Protein 2WZN (pdb70)

Secondary structure (DSSP, 8-state):
----HHHHHHHHHS--BTT-GGGTHHHHHHHHHHTTSSEEEE-TT--EEEEE--SSSEEEEEEE--B-EEEEEEE-TTS-EEEEEESS--GGGGTT-EEEEEETTEEEEEEE----GGG---GGG--EE-S-SSHHHHHHTT--TT-EEEEPP--EE-SSSEEE-TTHHHHHHHHHHHHHHHH----SSEEEEEEES-GGGTSHHHHHHHHHH--SEEEEEEEEE---TTSTT-----TTS--EEEESTTS-HHHHHHHHHHHHHTT---EEEE--S--SSHHHHHHTSTT--EEEEEEEEEBSTTSTT-EEEHHHHHHHHHHHHHHHHH--------

Radius of gyration: 20.45 Å; Cα contacts (8 Å, |Δi|>4): 854; chains: 1; bounding box: 41×65×40 Å

Nearest PDB structures (foldseek):
  2wzn-assembly1_A  TM=1.003E+00  e=5.046E-77  Pyrococcus horikoshii
  4x8i-assembly1_A  TM=1.001E+00  e=2.147E-70  Pyrococcus furiosus
  4x8i-assembly1_B  TM=1.001E+00  e=2.718E-70  Pyrococcus furiosus
  2pe3-assembly1_B  TM=1.001E+00  e=1.508E-70  Pyrococcus horikoshii OT3
  2pe3-assembly1_D  TM=1.001E+00  e=6.202E-70  Pyrococcus horikoshii OT3

Sequence (338 aa):
SMVDWKLMQEIIIEAPGVSGYEHLGIRDIVVDVLKEVADEVKVDKLGNVIAHFKGSSPRIMVAAHMDKIGVMVNHIDKDGYLHIVPIGGVLPETLVAQRRIRFFTEKGERYGVVGVLPPHLRIDWDQIVVDVGASSKEEAEEMGFRVGTVGEFAPNFTRLNEHRFATPYLDDRIICLYAMIEAARQLGDHEADIYIVGSVQEEVGLRGARVASYAINPEVGIAMDVTFAKQPHDKGKIVPELGKGPVMDVGPNINPKLRAFADEVAKKYEIPLQVEPSPRPTGTDANVMQINKEGVATAVLSIPIRYMHSQVELADARDVDNTIKLAKALLEELKPMDFTP

B-factor: mean 33.06, std 12.9, range [17.12, 123.24]

Foldseek 3Di:
DDDDPVVLLLLQQFDAAFQRLVSGNLVVLCVLLVVQAPDWDADPSGKIKGWRAAADDAEEEEAASHAKWWFFQAAAFQGKTQIDIRFPAWPVQQEQFKKWWQFPQGTAIWHFYDDPPVVDRDSVSTITGRPGGGNVRNVVVGGDGGIIIHGHWDWADPDDWKIWFGGVWPSLQSVLLSLLSVVADDARYTYMYMHFHRLRVPLPRLLVVLQVSVGQEYEYEGADAADDPPPVPPWFHHFPQAKEKEDEDLAQPVLVVVLVVLCVVVVQGYHYGYDHDQDSTNSSSNQPHDPGHHYIYIHFHWHPPNHGTTMHTNNRSVSSSVSSSSSRRVDDDDDRDD

Organism: Pyrococcus horikoshii (strain ATCC 700860 / DSM 12428 / JCM 9974 / NBRC 100139 / OT-3) (NCBI:txid70601)

CATH classification: 3.40.630.10 (+1 more: 2.40.30.40)

Solvent-accessible surface area: 14680 Å² total; per-residue (Å²): 28,134,24,56,55,153,22,0,61,76,0,2,42,8,18,0,0,6,30,65,5,96,70,16,0,62,73,51,0,32,90,20,0,152,138,59,15,92,104,32,102,62,39,209,73,16,0,0,2,0,26,11,134,35,86,36,4,77,2,0,3,1,0,2,0,0,2,4,1,4,55,1,78,84,10,37,166,69,1,83,0,47,7,55,52,19,24,33,4,100,11,94,31,1,64,74,59,100,2,22,0,29,15,124,109,43,87,76,97,2,70,1,43,90,92,64,103,152,106,187,149,60,60,123,118,4,47,0,56,12,61,15,90,36,85,118,72,0,60,112,30,1,0,100,112,27,8,4,0,1,6,6,33,87,47,64,112,95,90,117,57,62,0,12,1,2,7,0,7,0,0,0,0,0,0,0,2,0,8,0,2,92,57,28,38,117,44,82,0,17,0,37,0,0,0,0,0,38,12,29,61,44,22,130,0,0,127,56,0,0,136,66,11,58,5,94,0,0,6,1,2,10,10,9,116,0,96,55,79,179,23,172,64,156,44,84,4,57,10,28,121,0,0,0,0,7,59,30,87,1,9,14,73,86,2,13,47,21,0,70,116,6,5,174,136,93,156,11,63,39,20,72,29,80,14,111,171,66,12,66,14,3,0,35,5,0,48,117,12,101,183,42,13,10,0,0,1,1,2,0,0,1,53,65,44,48,15,22,84,3,21,0,0,9,105,0,0,20,27,0,0,84,0,5,60,3,5,5,44,50,3,52,71,72,104,30,91,133

InterPro domains:
  IPR008007 Peptidase M42 [PF05343] (53-339)
  IPR008007 Peptidase M42 [PIRSF001123] (11-349)
  IPR023367 Peptidase M42, domain 2 [G3DSA:2.40.30.40] (76-169)
  IPR051464 Peptidase M42 aminopeptidase [PTHR32481] (12-348)
  IPR054931 Lysyl aminopeptidase [NF040822] (9-354)

Structure (mmCIF, N/CA/C/O backbone):
data_2WZN
#
_entry.id   2WZN
#
_cell.length_a   132.241
_cell.length_b   132.241
_cell.length_c   132.241
_cell.angle_alpha   90.00
_cell.angle_beta   90.00
_cell.angle_gamma   90.00
#
_symmetry.space_group_name_H-M   'I 2 3'
#
loop_
_entity.id
_entity.type
_entity.pdbx_description
1 polymer '354AA LONG HYPOTHETICAL OPERON PROTEIN FRV'
2 non-polymer GLYCEROL
3 non-polymer 'ZINC ION'
4 non-polymer 'CHLORIDE ION'
5 water water
#
loop_
_atom_site.group_PDB
_atom_site.id
_atom_site.type_symbol
_atom_site.label_atom_id
_atom_site.label_alt_id
_atom_site.label_comp_id
_atom_site.label_asym_id
_atom_site.label_entity_id
_atom_site.label_seq_id
_atom_site.pdbx_PDB_ins_code
_atom_site.Cartn_x
_atom_site.Cartn_y
_atom_site.Cartn_z
_atom_site.occupancy
_atom_site.B_iso_or_equiv
_atom_site.auth_seq_id
_atom_site.auth_comp_id
_atom_site.auth_asym_id
_atom_site.auth_atom_id
_atom_site.pdbx_PDB_model_num
ATOM 1 N N . SER A 1 8 ? -0.631 29.036 52.544 1.00 78.58 8 SER A N 1
ATOM 2 C CA . SER A 1 8 ? -0.493 28.072 51.461 1.00 89.93 8 SER A CA 1
ATOM 3 C C . SER A 1 8 ? -0.083 26.700 51.987 1.00 90.79 8 SER A C 1
ATOM 4 O O . SER A 1 8 ? -0.911 25.946 52.496 1.00 88.21 8 SER A O 1
ATOM 7 N N . MET A 1 9 ? 1.204 26.392 51.838 1.00 92.49 9 MET A N 1
ATOM 8 C CA . MET A 1 9 ? 1.826 25.177 52.369 1.00 87.46 9 MET A CA 1
ATOM 9 C C . MET A 1 9 ? 1.043 23.878 52.139 1.00 73.12 9 MET A C 1
ATOM 10 O O . MET A 1 9 ? -0.128 23.759 52.508 1.00 68.61 9 MET A O 1
ATOM 15 N N . VAL A 1 10 ? 1.714 22.899 51.539 1.00 62.35 10 VAL A N 1
ATOM 16 C CA . VAL A 1 10 ? 1.066 21.646 51.166 1.00 48.42 10 VAL A CA 1
ATOM 17 C C . VAL A 1 10 ? 0.894 20.678 52.333 1.00 44.35 10 VAL A C 1
ATOM 18 O O . VAL A 1 10 ? 1.854 20.324 53.020 1.00 42.60 10 VAL A O 1
ATOM 22 N N . ASP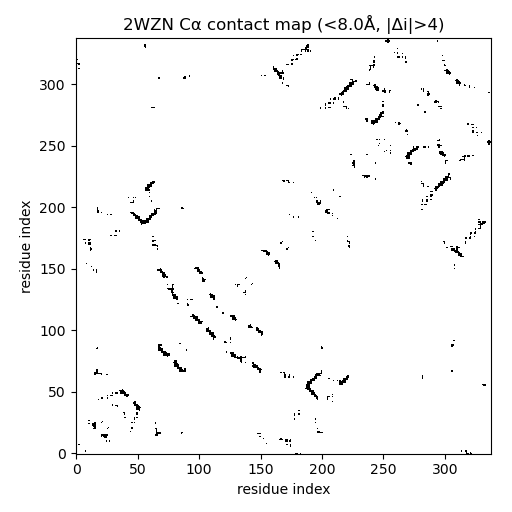 A 1 11 ? -0.348 20.263 52.547 1.00 37.19 11 ASP A N 1
ATOM 23 C CA . ASP A 1 11 ? -0.685 19.271 53.556 1.00 33.98 11 ASP A CA 1
ATOM 24 C C . ASP A 1 11 ? -0.759 17.941 52.822 1.00 37.58 11 ASP A C 1
ATOM 25 O O . ASP A 1 11 ? -1.768 17.638 52.197 1.00 34.13 11 ASP A O 1
ATOM 30 N N . TRP A 1 12 ? 0.320 17.163 52.865 1.00 34.90 12 TRP A N 1
ATOM 31 C CA . TRP A 1 12 ? 0.408 15.955 52.041 1.00 31.60 12 TRP A CA 1
ATOM 32 C C . TRP A 1 12 ? -0.692 14.939 52.339 1.00 33.87 12 TRP A C 1
ATOM 33 O O . TRP A 1 12 ? -1.161 14.240 51.439 1.00 32.00 12 TRP A O 1
ATOM 44 N N . LYS A 1 13 ? -1.111 14.869 53.598 1.00 32.58 13 LYS A N 1
ATOM 45 C CA . LYS A 1 13 ? -2.105 13.884 54.009 1.00 32.33 13 LYS A CA 1
ATOM 46 C C . LYS A 1 13 ? -3.480 14.252 53.464 1.00 34.20 13 LYS A C 1
ATOM 47 O O . LYS A 1 13 ? -4.165 13.413 52.887 1.00 29.30 13 LYS A O 1
ATOM 53 N N . LEU A 1 14 ? -3.881 15.509 53.643 1.00 34.91 14 LEU A N 1
ATOM 54 C CA . LEU A 1 14 ? -5.163 15.978 53.115 1.00 32.72 14 LEU A CA 1
ATOM 55 C C . LEU A 1 14 ? -5.166 15.921 51.592 1.00 27.24 14 LEU A C 1
ATOM 56 O O . LEU A 1 14 ? -6.158 15.537 50.973 1.00 30.85 14 LEU A O 1
ATOM 61 N N . MET A 1 15 ? -4.052 16.310 50.984 1.00 28.04 15 MET A N 1
ATOM 62 C CA . MET A 1 15 ? -3.974 16.290 49.527 1.00 30.91 15 MET A CA 1
ATOM 63 C C . MET A 1 15 ? -4.175 14.871 48.991 1.00 31.58 15 MET A C 1
ATOM 64 O O . MET A 1 15 ? -4.930 14.652 48.034 1.00 27.06 15 MET A O 1
ATOM 69 N N . GLN A 1 16 ? -3.510 13.895 49.603 1.00 26.95 16 GLN A N 1
ATOM 70 C CA . GLN A 1 16 ? -3.690 12.517 49.151 1.00 27.65 16 GLN A CA 1
ATOM 71 C C . GLN A 1 16 ? -5.121 12.028 49.384 1.00 25.64 16 GLN A C 1
ATOM 72 O O . GLN A 1 16 ? -5.672 11.321 48.554 1.00 28.09 16 GLN A O 1
ATOM 78 N N . GLU A 1 17 ? -5.719 12.393 50.512 1.00 27.12 17 GLU A N 1
ATOM 79 C CA . GLU A 1 17 ? -7.101 11.994 50.783 1.00 27.85 17 GLU A CA 1
ATOM 80 C C . GLU A 1 17 ? -8.048 12.539 49.713 1.00 26.70 17 GLU A C 1
ATOM 81 O O . GLU A 1 17 ? -8.947 11.836 49.243 1.00 29.98 17 GLU A O 1
ATOM 87 N N . ILE A 1 18 ? -7.828 13.786 49.320 1.00 25.85 18 ILE A N 1
ATOM 88 C CA A ILE A 1 18 ? -8.632 14.441 48.286 0.42 25.53 18 ILE A CA 1
ATOM 89 C CA B ILE A 1 18 ? -8.670 14.410 48.306 0.58 25.61 18 ILE A CA 1
ATOM 90 C C . ILE A 1 18 ? -8.448 13.772 46.927 1.00 25.99 18 ILE A C 1
ATOM 91 O O . ILE A 1 18 ? -9.400 13.587 46.161 1.00 26.02 18 ILE A O 1
ATOM 100 N N . ILE A 1 19 ? -7.209 13.409 46.623 1.00 23.60 19 ILE A N 1
ATOM 101 C CA . ILE A 1 19 ? -6.917 12.724 45.360 1.00 23.13 19 ILE A CA 1
ATOM 102 C C . ILE A 1 19 ? -7.579 11.348 45.300 1.00 24.37 19 ILE A C 1
ATOM 103 O O . ILE A 1 19 ? -8.158 10.965 44.274 1.00 24.82 19 ILE A O 1
ATOM 108 N N . GLU A 1 20 ? -7.524 10.608 46.402 1.00 24.93 20 GLU A N 1
ATOM 109 C CA . GLU A 1 20 ? -7.941 9.208 46.356 1.00 23.23 20 GLU A CA 1
ATOM 110 C C . GLU A 1 20 ? -9.424 8.950 46.631 1.00 30.79 20 GLU A C 1
ATOM 111 O O . GLU A 1 20 ? -9.913 7.835 46.414 1.00 31.37 20 GLU A O 1
ATOM 117 N N . ALA A 1 21 ? -10.153 9.972 47.072 1.00 25.27 21 ALA A N 1
ATOM 118 C CA . ALA A 1 21 ? -11.580 9.787 47.336 1.00 23.22 21 ALA A CA 1
ATOM 119 C C . ALA A 1 21 ? -12.316 9.379 46.058 1.00 23.80 21 ALA A C 1
ATOM 120 O O . ALA A 1 21 ? -12.076 9.927 44.987 1.00 23.99 21 ALA A O 1
ATOM 122 N N . PRO A 1 22 ? -13.218 8.402 46.163 1.00 22.57 22 PRO A N 1
ATOM 123 C CA . PRO A 1 22 ? -13.963 7.969 44.977 1.00 24.12 22 PRO A CA 1
ATOM 124 C C . PRO A 1 22 ? -14.757 9.101 44.335 1.00 27.81 22 PRO A C 1
ATOM 125 O O . PRO A 1 22 ? -15.272 9.979 45.032 1.00 27.81 22 PRO A O 1
ATOM 129 N N . GLY A 1 23 ? -14.869 9.074 43.012 1.00 25.10 23 GLY A N 1
ATOM 130 C CA . GLY A 1 23 ? -15.794 9.965 42.338 1.00 23.70 23 GLY A CA 1
ATOM 131 C C . GLY A 1 23 ? -15.525 10.178 40.861 1.00 27.85 23 GLY A C 1
ATOM 132 O O . GLY A 1 23 ? -14.958 11.195 40.481 1.00 24.32 23 GLY A O 1
ATOM 133 N N . VAL A 1 24 ? -15.934 9.229 40.019 1.00 27.07 24 VAL A N 1
ATOM 134 C CA . VAL A 1 24 ? -15.928 9.479 38.586 1.00 20.70 24 VAL A CA 1
ATOM 135 C C . VAL A 1 24 ? -17.116 10.345 38.161 1.00 23.44 24 VAL A C 1
ATOM 136 O O . VAL A 1 24 ? -18.072 10.543 38.921 1.00 24.86 24 VAL A O 1
ATOM 140 N N . SER A 1 25 ? -17.049 10.881 36.947 1.00 22.69 25 SER A N 1
ATOM 141 C CA . SER A 1 25 ? -18.109 11.755 36.453 1.00 22.67 25 SER A CA 1
ATOM 142 C C . SER A 1 25 ? -19.477 11.126 36.662 1.00 27.80 25 SER A C 1
ATOM 143 O O . SER A 1 25 ? -19.722 10.012 36.197 1.00 25.92 25 SER A O 1
ATOM 146 N N . GLY A 1 26 ? -20.369 11.860 37.325 1.00 30.10 26 GLY A N 1
ATOM 147 C CA . GLY A 1 26 ? -21.724 11.395 37.559 1.00 27.44 26 GLY A CA 1
ATOM 148 C C . GLY A 1 26 ? -21.854 10.599 38.836 1.00 32.67 26 GLY A C 1
ATOM 149 O O . GLY A 1 26 ? -22.959 10.256 39.257 1.00 28.76 26 GLY A O 1
ATOM 150 N N . TYR A 1 27 ? -20.722 10.292 39.456 1.00 21.57 27 TYR A N 1
ATOM 151 C CA . TYR A 1 27 ? -20.720 9.506 40.685 1.00 20.99 27 TYR A CA 1
ATOM 152 C C . TYR A 1 27 ? -19.863 10.152 41.759 1.00 26.54 27 TYR A C 1
ATOM 153 O O . TYR A 1 27 ? -19.270 9.463 42.590 1.00 24.76 27 TYR A O 1
ATOM 162 N N . GLU A 1 28 ? -19.830 11.479 41.762 1.00 24.14 28 GLU A N 1
ATOM 163 C CA . GLU A 1 28 ? -19.012 12.204 42.726 1.00 24.01 28 GLU A CA 1
ATOM 164 C C . GLU A 1 28 ? -19.552 12.025 44.143 1.00 24.58 28 GLU A C 1
ATOM 165 O O . GLU A 1 28 ? -18.860 12.281 45.122 1.00 24.29 28 GLU A O 1
ATOM 171 N N . HIS A 1 29 ? -20.790 11.564 44.246 1.00 23.53 29 HIS A N 1
ATOM 172 C CA . HIS A 1 29 ? -21.396 11.319 45.553 1.00 25.97 29 HIS A CA 1
ATOM 173 C C . HIS A 1 29 ? -20.829 10.082 46.247 1.00 28.34 29 HIS A C 1
ATOM 174 O O . HIS A 1 29 ? -21.138 9.826 47.409 1.00 30.80 29 HIS A O 1
ATOM 181 N N . LEU A 1 30 ? -20.012 9.308 45.540 1.00 25.79 30 LEU A N 1
ATOM 182 C CA . LEU A 1 30 ? -19.412 8.099 46.124 1.00 26.07 30 LEU A CA 1
ATOM 183 C C . LEU A 1 30 ? -18.304 8.379 47.149 1.00 30.44 30 LEU A C 1
ATOM 184 O O . LEU A 1 30 ? -17.882 7.478 47.874 1.00 29.05 30 LEU A O 1
ATOM 189 N N . GLY A 1 31 ? -17.822 9.612 47.218 1.00 28.37 31 GLY A N 1
ATOM 190 C CA . GLY A 1 31 ? -16.864 9.941 48.262 1.00 29.85 31 GLY A CA 1
ATOM 191 C C . GLY A 1 31 ? -16.369 11.374 48.305 1.00 26.68 31 GLY A C 1
ATOM 192 O O . GLY A 1 31 ? -16.366 12.018 49.364 1.00 25.65 31 GLY A O 1
ATOM 193 N N . ILE A 1 32 ? -15.926 11.879 47.163 1.00 25.10 32 ILE A N 1
ATOM 194 C CA . ILE A 1 32 ? -15.309 13.203 47.136 1.00 26.02 32 ILE A CA 1
ATOM 195 C C . ILE A 1 32 ? -16.276 14.290 47.601 1.00 26.61 32 ILE A C 1
ATOM 196 O O . ILE A 1 32 ? -15.897 15.183 48.359 1.00 25.40 32 ILE A O 1
ATOM 201 N N . ARG A 1 33 ? -17.534 14.202 47.186 1.00 26.44 33 ARG A N 1
ATOM 202 C CA . ARG A 1 33 ? -18.487 15.244 47.547 1.00 24.84 33 ARG A CA 1
ATOM 203 C C . ARG A 1 33 ? -18.573 15.502 49.053 1.00 28.44 33 ARG A C 1
ATOM 204 O O . ARG A 1 33 ? -18.569 16.658 49.486 1.00 31.03 33 ARG A O 1
ATOM 212 N N . ASP A 1 34 ? -18.672 14.440 49.850 1.00 27.41 34 ASP A N 1
ATOM 213 C CA . ASP A 1 34 ? -18.814 14.612 51.296 1.00 26.32 34 ASP A CA 1
ATOM 214 C C . ASP A 1 34 ? -17.562 15.239 51.898 1.00 30.88 34 ASP A C 1
ATOM 215 O O . ASP A 1 34 ? -17.638 15.974 52.875 1.00 28.49 34 ASP A O 1
ATOM 220 N N . ILE A 1 35 ? -16.405 14.937 51.321 1.00 30.00 35 ILE A N 1
ATOM 221 C CA . ILE A 1 35 ? -15.167 15.501 51.834 1.00 28.47 35 ILE A CA 1
ATOM 222 C C . ILE A 1 35 ? -15.136 17.008 51.569 1.00 29.91 35 ILE A C 1
ATOM 223 O O . ILE A 1 35 ? -14.809 17.798 52.456 1.00 31.47 35 ILE A O 1
ATOM 228 N N . VAL A 1 36 ? -15.500 17.398 50.350 1.00 27.27 36 VAL A N 1
ATOM 229 C CA . VAL A 1 36 ? -15.521 18.805 49.972 1.00 26.26 36 VAL A CA 1
ATOM 230 C C . VAL A 1 36 ? -16.527 19.565 50.842 1.00 27.14 36 VAL A C 1
ATOM 231 O O . VAL A 1 36 ? -16.219 20.629 51.374 1.00 28.70 36 VAL A O 1
ATOM 235 N N . VAL A 1 37 ? -17.722 19.010 51.007 1.00 29.41 37 VAL A N 1
ATOM 236 C CA . VAL A 1 37 ? -18.717 19.655 51.856 1.00 27.40 37 VAL A CA 1
ATOM 237 C C . VAL A 1 37 ? -18.186 19.842 53.279 1.00 33.74 37 VAL A C 1
ATOM 238 O O . VAL A 1 37 ? -18.254 20.940 53.830 1.00 33.34 37 VAL A O 1
ATOM 242 N N . ASP A 1 38 ? -17.658 18.770 53.867 1.00 31.56 38 ASP A N 1
ATOM 243 C CA . ASP A 1 38 ? -17.167 18.807 55.248 1.00 32.95 38 ASP A CA 1
ATOM 244 C C . ASP A 1 38 ? -16.063 19.831 55.462 1.00 38.21 38 ASP A C 1
ATOM 245 O O . ASP A 1 38 ? -16.095 20.590 56.427 1.00 35.68 38 ASP A O 1
ATOM 250 N N . VAL A 1 39 ? -15.083 19.861 54.570 1.00 29.59 39 VAL A N 1
ATOM 251 C CA . VAL A 1 39 ? -14.005 20.823 54.740 1.00 31.38 39 VAL A CA 1
ATOM 252 C C . VAL A 1 39 ? -14.477 22.263 54.536 1.00 32.43 39 VAL A C 1
ATOM 253 O O . VAL A 1 39 ? -14.089 23.158 55.289 1.00 37.56 39 VAL A O 1
ATOM 257 N N . LEU A 1 40 ? -15.318 22.495 53.530 1.00 28.54 40 LEU A N 1
ATOM 258 C CA . LEU A 1 40 ? -15.825 23.850 53.285 1.00 33.08 40 LEU A CA 1
ATOM 259 C C . LEU A 1 40 ? -16.861 24.341 54.312 1.00 33.04 40 LEU A C 1
ATOM 260 O O . LEU A 1 40 ? -16.949 25.538 54.594 1.00 31.61 40 LEU A O 1
ATOM 265 N N . LYS A 1 41 ? -17.643 23.428 54.876 1.00 30.31 41 LYS A N 1
ATOM 266 C CA . LYS A 1 41 ? -18.655 23.823 55.850 1.00 34.63 41 LYS A CA 1
ATOM 267 C C . LYS A 1 41 ? -18.010 24.502 57.065 1.00 42.20 41 LYS A C 1
ATOM 268 O O . LYS A 1 41 ? -18.650 25.300 57.759 1.00 41.11 41 LYS A O 1
ATOM 274 N N . GLU A 1 42 ? -16.742 24.189 57.312 1.00 42.26 42 GLU A N 1
ATOM 275 C CA . GLU A 1 42 ? -16.033 24.737 58.468 1.00 49.21 42 GLU A CA 1
ATOM 276 C C . GLU A 1 42 ? -15.667 26.208 58.298 1.00 41.03 42 GLU A C 1
ATOM 277 O O . GLU A 1 42 ? -15.457 26.910 59.286 1.00 40.06 42 GLU A O 1
ATOM 283 N N . VAL A 1 43 ? -15.577 26.665 57.049 1.00 33.40 43 VAL A N 1
ATOM 284 C CA . VAL A 1 43 ? -15.109 28.021 56.761 1.00 36.25 43 VAL A CA 1
ATOM 285 C C . VAL A 1 43 ? -16.107 28.880 55.977 1.00 40.19 43 VAL A C 1
ATOM 286 O O . VAL A 1 43 ? -16.062 30.106 56.043 1.00 40.87 43 VAL A O 1
ATOM 290 N N . ALA A 1 44 ? -17.009 28.238 55.246 1.00 37.08 44 ALA A N 1
ATOM 291 C CA . ALA A 1 44 ? -17.986 28.950 54.426 1.00 28.30 44 ALA A CA 1
ATOM 292 C C . ALA A 1 44 ? -19.192 29.392 55.249 1.00 36.88 44 ALA A C 1
ATOM 293 O O . ALA A 1 44 ? -19.508 28.806 56.293 1.00 36.00 44 ALA A O 1
ATOM 295 N N . ASP A 1 45 ? -19.874 30.432 54.784 1.00 34.13 45 ASP A N 1
ATOM 296 C CA . ASP A 1 45 ? -21.108 30.861 55.438 1.00 34.39 45 ASP A CA 1
ATOM 297 C C . ASP A 1 45 ? -22.230 29.862 55.183 1.00 33.09 45 ASP A C 1
ATOM 298 O O . ASP A 1 45 ? -23.136 29.698 55.995 1.00 41.24 45 ASP A O 1
ATOM 303 N N . GLU A 1 46 ? -22.170 29.195 54.040 1.00 31.36 46 GLU A N 1
ATOM 304 C CA . GLU A 1 46 ? -23.232 28.285 53.662 1.00 35.12 46 GLU A CA 1
ATOM 305 C C . GLU A 1 46 ? -22.679 27.336 52.604 1.00 32.29 46 GLU A C 1
ATOM 306 O O . GLU A 1 46 ? -21.938 27.759 51.727 1.00 31.93 46 GLU A O 1
ATOM 312 N N . VAL A 1 47 ? -23.028 26.056 52.699 1.00 29.50 47 VAL A N 1
ATOM 313 C CA . VAL A 1 47 ? -22.635 25.085 51.682 1.00 26.50 47 VAL A CA 1
ATOM 314 C C . VAL A 1 47 ? -23.871 24.305 51.283 1.00 32.51 47 VAL A C 1
ATOM 315 O O . VAL A 1 47 ? -24.644 23.876 52.139 1.00 33.53 47 VAL A O 1
ATOM 319 N N . LYS A 1 48 ? -24.071 24.137 49.985 1.00 30.92 48 LYS A N 1
ATOM 320 C CA . LYS A 1 48 ? -25.230 23.405 49.487 1.00 32.19 48 LYS A CA 1
ATOM 321 C C . LYS A 1 48 ? -24.787 22.513 48.353 1.00 33.63 48 LYS A C 1
ATOM 322 O O . LYS A 1 48 ? -23.751 22.755 47.736 1.00 32.07 48 LYS A O 1
ATOM 328 N N . VAL A 1 49 ? -25.570 21.476 48.084 1.00 28.85 49 VAL A N 1
ATOM 329 C CA . VAL A 1 49 ? -25.316 20.588 46.962 1.00 28.97 49 VAL A CA 1
ATOM 330 C C . VAL A 1 49 ? -26.521 20.683 46.035 1.00 32.81 49 VAL A C 1
ATOM 331 O O . VAL A 1 49 ? -27.652 20.564 46.497 1.00 29.44 49 VAL A O 1
ATOM 335 N N . ASP A 1 50 ? -26.299 20.900 44.742 1.00 31.07 50 ASP A N 1
ATOM 336 C CA . ASP A 1 50 ? -27.429 21.039 43.816 1.00 34.58 50 ASP A CA 1
ATOM 337 C C . ASP A 1 50 ? -27.841 19.697 43.207 1.00 34.05 50 ASP A C 1
ATOM 338 O O . ASP A 1 50 ? -27.310 18.658 43.591 1.00 31.55 50 ASP A O 1
ATOM 343 N N . LYS A 1 51 ? -28.782 19.724 42.265 1.00 33.38 51 LYS A N 1
ATOM 344 C CA . LYS A 1 51 ? -29.372 18.497 41.725 1.00 36.02 51 LYS A CA 1
ATOM 345 C C . LYS A 1 51 ? -28.422 17.669 40.885 1.00 29.54 51 LYS A C 1
ATOM 346 O O . LYS A 1 51 ? -28.648 16.473 40.691 1.00 32.58 51 LYS A O 1
ATOM 352 N N . LEU A 1 52 ? -27.372 18.290 40.356 1.00 28.88 52 LEU A N 1
ATOM 353 C CA . LEU A 1 52 ? -26.394 17.522 39.608 1.00 27.11 52 LEU A CA 1
ATOM 354 C C . LEU A 1 52 ? -25.286 17.040 40.530 1.00 29.31 52 LEU A C 1
ATOM 355 O O . LEU A 1 52 ? -24.480 16.203 40.153 1.00 27.79 52 LEU A O 1
ATOM 360 N N . GLY A 1 53 ? -25.248 17.574 41.742 1.00 26.68 53 GLY A N 1
ATOM 361 C CA . GLY A 1 53 ? -24.251 17.150 42.706 1.00 26.43 53 GLY A CA 1
ATOM 362 C C . GLY A 1 53 ? -23.124 18.143 42.941 1.00 31.72 53 GLY A C 1
ATOM 363 O O . GLY A 1 53 ? -22.184 17.838 43.686 1.00 22.76 53 GLY A O 1
ATOM 364 N N . ASN A 1 54 ? -23.197 19.317 42.314 1.00 22.68 54 ASN A N 1
ATOM 365 C CA . ASN A 1 54 ? -22.192 20.353 42.554 1.00 26.94 54 ASN A CA 1
ATOM 366 C C . ASN A 1 54 ? -22.182 20.747 44.015 1.00 25.02 54 ASN A C 1
ATOM 367 O O . ASN A 1 54 ? -23.242 20.897 44.624 1.00 27.11 54 ASN A O 1
ATOM 372 N N . VAL A 1 55 ? -20.996 20.946 44.581 1.00 23.70 55 VAL A N 1
ATOM 373 C CA . VAL A 1 55 ? -20.910 21.540 45.912 1.00 22.84 55 VAL A CA 1
ATOM 374 C C . VAL A 1 55 ? -20.709 23.032 45.748 1.00 28.97 55 VAL A C 1
ATOM 375 O O . VAL A 1 55 ? -19.759 23.459 45.095 1.00 29.71 55 VAL A O 1
ATOM 379 N N . ILE A 1 56 ? -21.602 23.826 46.328 1.00 29.71 56 ILE A N 1
ATOM 380 C CA . ILE A 1 56 ? -21.508 25.273 46.195 1.00 25.77 56 ILE A CA 1
ATOM 381 C C . ILE A 1 56 ? -21.383 25.896 47.570 1.00 28.26 56 ILE A C 1
ATOM 382 O O . ILE A 1 56 ? -22.320 25.861 48.361 1.00 28.50 56 ILE A O 1
ATOM 387 N N . ALA A 1 57 ? -20.207 26.438 47.860 1.00 26.75 57 ALA A N 1
ATOM 388 C CA . ALA A 1 57 ? -19.944 27.048 49.157 1.00 25.23 57 ALA A CA 1
ATOM 389 C C . ALA A 1 57 ? -19.857 28.557 49.023 1.00 29.37 57 ALA A C 1
ATOM 390 O O . ALA A 1 57 ? -19.091 29.068 48.215 1.00 28.50 57 ALA A O 1
ATOM 392 N N . HIS A 1 58 ? -20.647 29.260 49.826 1.00 27.78 58 HIS A N 1
ATOM 393 C CA . HIS A 1 58 ? -20.737 30.716 49.771 1.00 30.91 58 HIS A CA 1
ATOM 394 C C . HIS A 1 58 ? -19.926 31.371 50.885 1.00 28.12 58 HIS A C 1
ATOM 395 O O . HIS A 1 58 ? -20.164 31.118 52.059 1.00 32.27 58 HIS A O 1
ATOM 402 N N . PHE A 1 59 ? -18.960 32.201 50.498 1.00 26.09 59 PHE A N 1
ATOM 403 C CA . PHE A 1 59 ? -18.217 33.050 51.433 1.00 28.93 59 PHE A CA 1
ATOM 404 C C . PHE A 1 59 ? -18.701 34.473 51.199 1.00 30.13 59 PHE A C 1
ATOM 405 O O . PHE A 1 59 ? -18.250 35.142 50.267 1.00 31.49 59 PHE A O 1
ATOM 413 N N . LYS A 1 60 ? -19.623 34.933 52.038 1.00 31.29 60 LYS A N 1
ATOM 414 C CA . LYS A 1 60 ? -20.329 36.176 51.778 1.00 33.20 60 LYS A CA 1
ATOM 415 C C . LYS A 1 60 ? -19.408 37.387 51.697 1.00 34.29 60 LYS A C 1
ATOM 416 O O . LYS A 1 60 ? -18.534 37.583 52.536 1.00 39.11 60 LYS A O 1
ATOM 422 N N . GLY A 1 61 ? -19.630 38.204 50.677 1.00 34.14 61 GLY A N 1
ATOM 423 C CA . GLY A 1 61 ? -18.907 39.449 50.524 1.00 37.68 61 GLY A CA 1
ATOM 424 C C . GLY A 1 61 ? -19.765 40.465 49.799 1.00 38.58 61 GLY A C 1
ATOM 425 O O . GLY A 1 61 ? -20.986 40.317 49.705 1.00 35.05 61 GLY A O 1
ATOM 426 N N . SER A 1 62 ? -19.123 41.500 49.277 1.00 37.19 62 SER A N 1
ATOM 427 C CA . SER A 1 62 ? -19.839 42.613 48.680 1.00 36.56 62 SER A CA 1
ATOM 428 C C . SER A 1 62 ? -19.904 42.499 47.160 1.00 39.87 62 SER A C 1
ATOM 429 O O . SER A 1 62 ? -20.969 42.284 46.590 1.00 40.01 62 SER A O 1
ATOM 432 N N . SER A 1 63 ? -18.755 42.631 46.514 1.00 38.77 63 SER A N 1
ATOM 433 C CA . SER A 1 63 ? -18.709 42.803 45.071 1.00 32.58 63 SER A CA 1
ATOM 434 C C . SER A 1 63 ? -17.255 42.794 44.638 1.00 29.58 63 SER A C 1
ATOM 435 O O . SER A 1 63 ? -16.389 43.265 45.381 1.00 34.34 63 SER A O 1
ATOM 438 N N . PRO A 1 64 ? -16.965 42.249 43.447 1.00 32.73 64 PRO A N 1
ATOM 439 C CA . PRO A 1 64 ? -17.901 41.594 42.531 1.00 32.24 64 PRO A CA 1
ATOM 440 C C . PRO A 1 64 ? -18.238 40.176 42.993 1.00 31.72 64 PRO A C 1
ATOM 441 O O . PRO A 1 64 ? -17.541 39.623 43.846 1.00 31.65 64 PRO A O 1
ATOM 445 N N . ARG A 1 65 ? -19.287 39.590 42.428 1.00 28.19 65 ARG A N 1
ATOM 446 C CA . ARG A 1 65 ? -19.593 38.192 42.705 1.00 25.77 65 ARG A CA 1
ATOM 447 C C . ARG A 1 65 ? -18.705 37.287 41.857 1.00 31.67 65 ARG A C 1
ATOM 448 O O . ARG A 1 65 ? -18.741 37.333 40.622 1.00 27.26 65 ARG A O 1
ATOM 456 N N . ILE A 1 66 ? -17.888 36.480 42.522 1.00 24.73 66 ILE A N 1
ATOM 457 C CA . ILE A 1 66 ? -16.998 35.573 41.810 1.00 25.57 66 ILE A CA 1
ATOM 458 C C . ILE A 1 66 ? -17.276 34.104 42.114 1.00 26.04 66 ILE A C 1
ATOM 459 O O . ILE A 1 66 ? -17.527 33.723 43.257 1.00 28.38 66 ILE A O 1
ATOM 464 N N . MET A 1 67 ? -17.223 33.286 41.069 1.00 25.77 67 MET A N 1
ATOM 465 C CA . MET A 1 67 ? -17.316 31.846 41.208 1.00 26.11 67 MET A CA 1
ATOM 466 C C . MET A 1 67 ? -15.959 31.243 40.863 1.00 26.32 67 MET A C 1
ATOM 467 O O . MET A 1 67 ? -15.393 31.531 39.813 1.00 24.01 67 MET A O 1
ATOM 472 N N . VAL A 1 68 ? -15.428 30.424 41.761 1.00 22.08 68 VAL A N 1
ATOM 473 C CA . VAL A 1 68 ? -14.207 29.681 41.486 1.00 22.98 68 VAL A CA 1
ATOM 474 C C . VAL A 1 68 ? -14.617 28.221 41.450 1.00 23.14 68 VAL A C 1
ATOM 475 O O . VAL A 1 68 ? -15.306 27.758 42.361 1.00 26.00 68 VAL A O 1
ATOM 479 N N . ALA A 1 69 ? -14.212 27.502 40.406 1.00 24.50 69 ALA A N 1
ATOM 480 C CA . ALA A 1 69 ? -14.608 26.103 40.242 1.00 26.92 69 ALA A CA 1
ATOM 481 C C . ALA A 1 69 ? -13.425 25.186 39.968 1.00 24.62 69 ALA A C 1
ATOM 482 O O . ALA A 1 69 ? -12.587 25.474 39.118 1.00 25.55 69 ALA A O 1
ATOM 484 N N . ALA A 1 70 ? -13.372 24.080 40.704 1.00 21.15 70 ALA A N 1
ATOM 485 C CA . ALA A 1 70 ? -12.430 23.000 40.440 1.00 24.07 70 ALA A CA 1
ATOM 486 C C . ALA A 1 70 ? -13.290 21.749 40.357 1.00 22.87 70 ALA A C 1
ATOM 487 O O . ALA A 1 70 ? -14.231 21.603 41.128 1.00 25.11 70 ALA A O 1
ATOM 489 N N . HIS A 1 71 ? -12.999 20.832 39.447 1.00 23.11 71 HIS A N 1
ATOM 490 C CA . HIS A 1 71 ? -13.944 19.723 39.324 1.00 20.36 71 HIS A CA 1
ATOM 491 C C . HIS A 1 71 ? -13.646 18.516 40.204 1.00 20.99 71 HIS A C 1
ATOM 492 O O . HIS A 1 71 ? -12.494 18.136 40.403 1.00 24.53 71 HIS A O 1
ATOM 499 N N . MET A 1 72 ? -14.706 17.928 40.750 1.00 22.57 72 MET A N 1
ATOM 500 C CA . MET A 1 72 ? -14.564 16.785 41.638 1.00 21.76 72 MET A CA 1
ATOM 501 C C . MET A 1 72 ? -14.461 15.475 40.884 1.00 26.73 72 MET A C 1
ATOM 502 O O . MET A 1 72 ? -13.946 14.501 41.412 1.00 25.30 72 MET A O 1
ATOM 507 N N . ASP A 1 73 ? -14.947 15.437 39.649 1.00 20.52 73 ASP A N 1
ATOM 508 C CA . ASP A 1 73 ? -14.986 14.155 38.943 1.00 22.61 73 ASP A CA 1
ATOM 509 C C . ASP A 1 73 ? -13.653 13.687 38.352 1.00 25.80 73 ASP A C 1
ATOM 510 O O . ASP A 1 73 ? -12.831 14.486 37.899 1.00 25.88 73 ASP A O 1
ATOM 515 N N . LYS A 1 74 ? -13.477 12.373 38.354 1.00 25.48 74 LYS A N 1
ATOM 516 C CA . LYS A 1 74 ? -12.349 11.704 37.722 1.00 22.79 74 LYS A CA 1
ATOM 517 C C . LYS A 1 74 ? -12.842 11.058 36.438 1.00 25.91 74 LYS A C 1
ATOM 518 O O . LYS A 1 74 ? -14.010 10.658 36.346 1.00 21.66 74 LYS A O 1
ATOM 524 N N . ILE A 1 75 ? -11.957 10.919 35.455 1.00 18.68 75 ILE A N 1
ATOM 525 C CA . ILE A 1 75 ? -12.227 9.996 34.365 1.00 20.56 75 ILE A CA 1
ATOM 526 C C . ILE A 1 75 ? -12.209 8.568 34.914 1.00 23.26 75 ILE A C 1
ATOM 527 O O . ILE A 1 75 ? -11.595 8.293 35.956 1.00 23.01 75 ILE A O 1
ATOM 532 N N . GLY A 1 76 ? -12.880 7.654 34.219 1.00 21.29 76 GLY A N 1
ATOM 533 C CA . GLY A 1 76 ? -12.979 6.288 34.699 1.00 24.19 76 GLY A CA 1
ATOM 534 C C . GLY A 1 76 ? -13.588 5.360 33.661 1.00 21.48 76 GLY A C 1
ATOM 535 O O . GLY A 1 76 ? -13.537 5.629 32.461 1.00 21.17 76 GLY A O 1
ATOM 536 N N . VAL A 1 77 ? -14.165 4.260 34.118 1.00 21.15 77 VAL A N 1
ATOM 537 C CA . VAL A 1 77 ? -14.721 3.278 33.192 1.00 21.91 77 VAL A CA 1
ATOM 538 C C . VAL A 1 77 ? -16.040 2.780 33.729 1.00 20.54 77 VAL A C 1
ATOM 539 O O . VAL A 1 77 ? -16.370 2.992 34.893 1.00 22.50 77 VAL A O 1
ATOM 543 N N . MET A 1 78 ? -16.810 2.141 32.857 1.00 22.37 78 MET A N 1
ATOM 544 C CA . MET A 1 78 ? -18.086 1.582 33.250 1.00 22.21 78 MET A CA 1
ATOM 545 C C . MET A 1 78 ? -18.185 0.202 32.648 1.00 19.69 78 MET A C 1
ATOM 546 O O . MET A 1 78 ? -17.717 -0.032 31.535 1.00 20.76 78 MET A O 1
ATOM 551 N N . VAL A 1 79 ? -18.775 -0.721 33.392 1.00 22.03 79 VAL A N 1
ATOM 552 C CA . VAL A 1 79 ? -19.031 -2.060 32.887 1.00 22.17 79 VAL A CA 1
ATOM 553 C C . VAL A 1 79 ? -20.194 -2.049 31.899 1.00 28.80 79 VAL A C 1
ATOM 554 O O . VAL A 1 79 ? -21.312 -1.643 32.242 1.00 25.70 79 VAL A O 1
ATOM 558 N N . ASN A 1 80 ? -19.912 -2.477 30.669 1.00 24.14 80 ASN A N 1
ATOM 559 C CA . ASN A 1 80 ? -20.922 -2.579 29.627 1.00 26.41 80 ASN A CA 1
ATOM 560 C C . ASN A 1 80 ? -21.669 -3.894 29.782 1.00 26.04 80 ASN A C 1
ATOM 561 O O . ASN A 1 80 ? -22.900 -3.932 29.785 1.00 29.37 80 ASN A O 1
ATOM 566 N N . HIS A 1 81 ? -20.920 -4.984 29.898 1.00 23.78 81 HIS A N 1
ATOM 567 C CA . HIS A 1 81 ? -21.538 -6.274 30.148 1.00 25.94 81 HIS A CA 1
ATOM 568 C C . HIS A 1 81 ? -20.534 -7.242 30.752 1.00 24.86 81 HIS A C 1
ATOM 569 O O . HIS A 1 81 ? -19.335 -6.997 30.734 1.00 25.33 81 HIS A O 1
ATOM 576 N N . ILE A 1 82 ? -21.053 -8.318 31.322 1.00 23.80 82 ILE A N 1
ATOM 577 C CA . ILE A 1 82 ? -20.246 -9.370 31.918 1.00 23.18 82 ILE A CA 1
ATOM 578 C C . ILE A 1 82 ? -20.429 -10.589 31.046 1.00 29.79 82 ILE A C 1
ATOM 579 O O . ILE A 1 82 ? -21.558 -10.932 30.710 1.00 26.34 82 ILE A O 1
ATOM 584 N N . ASP A 1 83 ? -19.342 -11.255 30.675 1.00 27.01 83 ASP A N 1
ATOM 585 C CA . ASP A 1 83 ? -19.482 -12.381 29.767 1.00 29.58 83 ASP A CA 1
ATOM 586 C C . ASP A 1 83 ? -19.622 -13.703 30.507 1.00 27.14 83 ASP A C 1
ATOM 587 O O . ASP A 1 83 ? -19.549 -13.752 31.734 1.00 28.86 83 ASP A O 1
ATOM 592 N N . LYS A 1 84 ? -19.842 -14.777 29.763 1.00 29.80 84 LYS A N 1
ATOM 593 C CA . LYS A 1 84 ? -20.203 -16.044 30.387 1.00 31.23 84 LYS A CA 1
ATOM 594 C C . LYS A 1 84 ? -19.092 -16.579 31.283 1.00 33.56 84 LYS A C 1
ATOM 595 O O . LYS A 1 84 ? -19.352 -17.372 32.191 1.00 31.20 84 LYS A O 1
ATOM 601 N N . ASP A 1 85 ? -17.856 -16.146 31.037 1.00 27.68 85 ASP A N 1
ATOM 602 C CA . ASP A 1 85 ? -16.731 -16.607 31.853 1.00 29.47 85 ASP A CA 1
ATOM 603 C C . ASP A 1 85 ? -16.387 -15.642 32.978 1.00 29.19 85 ASP A C 1
ATOM 604 O O . ASP A 1 85 ? -15.386 -15.815 33.673 1.00 32.71 85 ASP A O 1
ATOM 609 N N . GLY A 1 86 ? -17.229 -14.633 33.164 1.00 27.70 86 GLY A N 1
ATOM 610 C CA . GLY A 1 86 ? -17.106 -13.763 34.313 1.00 24.23 86 GLY A CA 1
ATOM 611 C C . GLY A 1 86 ? -16.174 -12.583 34.119 1.00 28.27 86 GLY A C 1
ATOM 612 O O . GLY A 1 86 ? -15.879 -11.870 35.076 1.00 27.57 86 GLY A O 1
ATOM 613 N N . TYR A 1 87 ? -15.717 -12.368 32.890 1.00 26.48 87 TYR A N 1
ATOM 614 C CA . TYR A 1 87 ? -14.926 -11.186 32.569 1.00 23.19 87 TYR A CA 1
ATOM 615 C C . TYR A 1 87 ? -15.810 -9.967 32.338 1.00 26.69 87 TYR A C 1
ATOM 616 O O . TYR A 1 87 ? -16.941 -10.078 31.861 1.00 26.71 87 TYR A O 1
ATOM 625 N N . LEU A 1 88 ? -15.276 -8.794 32.657 1.00 24.14 88 LEU A N 1
ATOM 626 C CA . LEU A 1 88 ? -16.015 -7.565 32.449 1.00 22.77 88 LEU A CA 1
ATOM 627 C C . LEU A 1 88 ? -15.579 -6.920 31.151 1.00 27.81 88 LEU A C 1
ATOM 628 O O . LEU A 1 88 ? -14.402 -6.902 30.823 1.00 25.53 88 LEU A O 1
ATOM 633 N N . HIS A 1 89 ? -16.535 -6.370 30.421 1.00 21.50 89 HIS A N 1
ATOM 634 C CA . HIS A 1 89 ? -16.213 -5.578 29.245 1.00 21.89 89 HIS A CA 1
ATOM 635 C C . HIS A 1 89 ? -16.581 -4.156 29.579 1.00 28.63 89 HIS A C 1
ATOM 636 O O . HIS A 1 89 ? -17.693 -3.891 30.021 1.00 26.95 89 HIS A O 1
ATOM 643 N N . ILE A 1 90 ? -15.637 -3.244 29.396 1.00 23.99 90 ILE A N 1
ATOM 644 C CA . ILE A 1 90 ? -15.798 -1.906 29.929 1.00 22.25 90 ILE A CA 1
ATOM 645 C C . ILE A 1 90 ? -15.760 -0.864 28.823 1.00 29.10 90 ILE A C 1
ATOM 646 O O . ILE A 1 90 ? -15.300 -1.141 27.723 1.00 24.32 90 ILE A O 1
ATOM 651 N N . VAL A 1 91 ? -16.284 0.317 29.133 1.00 25.00 91 VAL A N 1
ATOM 652 C CA . VAL A 1 91 ? -16.273 1.461 28.239 1.00 22.04 91 VAL A CA 1
ATOM 653 C C . VAL A 1 91 ? -15.787 2.636 29.071 1.00 21.50 91 VAL A C 1
ATOM 654 O O . VAL A 1 91 ? -15.915 2.610 30.291 1.00 25.25 91 VAL A O 1
ATOM 658 N N . PRO A 1 92 ? -15.204 3.657 28.425 1.00 24.91 92 PRO A N 1
ATOM 659 C CA . PRO A 1 92 ? -14.653 4.784 29.189 1.00 20.11 92 PRO A CA 1
ATOM 660 C C . PRO A 1 92 ? -15.707 5.787 29.624 1.00 23.16 92 PRO A C 1
ATOM 661 O O . PRO A 1 92 ? -16.698 5.997 28.925 1.00 22.49 92 PRO A O 1
ATOM 665 N N . ILE A 1 93 ? -15.460 6.411 30.772 1.00 20.43 93 ILE A N 1
ATOM 666 C CA . ILE A 1 93 ? -16.171 7.607 31.195 1.00 20.53 93 ILE A CA 1
ATOM 667 C C . ILE A 1 93 ? -15.151 8.736 31.101 1.00 27.00 93 ILE A C 1
ATOM 668 O O . ILE A 1 93 ? -14.167 8.761 31.842 1.00 24.09 93 ILE A O 1
ATOM 673 N N . GLY A 1 94 ? -15.355 9.655 30.169 1.00 22.86 94 GLY A N 1
ATOM 674 C CA . GLY A 1 94 ? -14.344 10.673 29.918 1.00 19.95 94 GLY A CA 1
ATOM 675 C C . GLY A 1 94 ? -13.146 10.118 29.165 1.00 24.49 94 GLY A C 1
ATOM 676 O O . GLY A 1 94 ? -13.192 9.014 28.641 1.00 25.33 94 GLY A O 1
ATOM 677 N N . GLY A 1 95 ? -12.058 10.881 29.126 1.00 25.63 95 GLY A N 1
ATOM 678 C CA . GLY A 1 95 ? -10.961 10.587 28.221 1.00 25.99 95 GLY A CA 1
ATOM 679 C C . GLY A 1 95 ? -9.977 9.518 28.642 1.00 32.95 95 GLY A C 1
ATOM 680 O O . GLY A 1 95 ? -8.769 9.733 28.570 1.00 28.33 95 GLY A O 1
ATOM 681 N N . VAL A 1 96 ? -10.475 8.366 29.082 1.00 30.40 96 VAL A N 1
ATOM 682 C CA . VAL A 1 96 ? -9.582 7.248 29.362 1.00 26.50 96 VAL A CA 1
ATOM 683 C C . VAL A 1 96 ? -9.200 6.591 28.047 1.00 34.39 96 VAL A C 1
ATOM 684 O O . VAL A 1 96 ? -10.074 6.241 27.251 1.00 34.81 96 VAL A O 1
ATOM 688 N N . LEU A 1 97 ? -7.901 6.437 27.811 1.00 33.22 97 LEU A N 1
ATOM 689 C CA . LEU A 1 97 ? -7.419 5.782 26.591 1.00 37.59 97 LEU A CA 1
ATOM 690 C C . LEU A 1 97 ? -7.047 4.320 26.842 1.00 39.49 97 LEU A C 1
ATOM 691 O O . LEU A 1 97 ? -6.438 3.997 27.861 1.00 31.40 97 LEU A O 1
ATOM 696 N N . PRO A 1 98 ? -7.402 3.434 25.898 1.00 38.80 98 PRO A N 1
ATOM 697 C CA . PRO A 1 98 ? -7.189 1.994 26.056 1.00 31.87 98 PRO A CA 1
ATOM 698 C C . PRO A 1 98 ? -5.734 1.646 26.333 1.00 27.55 98 PRO A C 1
ATOM 699 O O . PRO A 1 98 ? -5.483 0.676 27.038 1.00 31.64 98 PRO A O 1
ATOM 703 N N . GLU A 1 99 ? -4.796 2.425 25.802 1.00 33.87 99 GLU A N 1
ATOM 704 C CA . GLU A 1 99 ? -3.371 2.162 26.015 1.00 45.97 99 GLU A CA 1
ATOM 705 C C . GLU A 1 99 ? -2.958 2.205 27.483 1.00 45.34 99 GLU A C 1
ATOM 706 O O . GLU A 1 99 ? -2.046 1.479 27.896 1.00 44.07 99 GLU A O 1
ATOM 712 N N . THR A 1 100 ? -3.604 3.064 28.269 1.00 32.41 100 THR A N 1
ATOM 713 C CA . THR A 1 100 ? -3.250 3.169 29.680 1.00 30.83 100 THR A CA 1
ATOM 714 C C . THR A 1 100 ? -3.909 2.092 30.514 1.00 31.63 100 THR A C 1
ATOM 715 O O . THR A 1 100 ? -3.730 2.063 31.728 1.00 44.28 100 THR A O 1
ATOM 719 N N . LEU A 1 101 ? -4.677 1.207 29.886 1.00 23.99 101 LEU A N 1
ATOM 720 C CA . LEU A 1 101 ? -5.375 0.189 30.670 1.00 24.22 101 LEU A CA 1
ATOM 721 C C . LEU A 1 101 ? -4.656 -1.161 30.706 1.00 24.21 101 LEU A C 1
ATOM 722 O O . LEU A 1 101 ? -4.957 -2.004 31.549 1.00 29.30 101 LEU A O 1
ATOM 727 N N . VAL A 1 102 ? -3.702 -1.350 29.806 1.00 25.29 102 VAL A N 1
ATOM 728 C CA . VAL A 1 102 ? -2.996 -2.622 29.670 1.00 25.83 102 VAL A CA 1
ATOM 729 C C . VAL A 1 102 ? -2.208 -2.978 30.927 1.00 28.49 102 VAL A C 1
ATOM 730 O O . VAL A 1 102 ? -1.366 -2.202 31.388 1.00 27.09 102 VAL A O 1
ATOM 734 N N . ALA A 1 103 ? -2.481 -4.166 31.466 1.00 24.09 103 ALA A N 1
ATOM 735 C CA . ALA A 1 103 ? -1.820 -4.653 32.680 1.00 23.04 103 ALA A CA 1
ATOM 736 C C . ALA A 1 103 ? -1.941 -3.669 33.840 1.00 24.91 103 ALA A C 1
ATOM 737 O O . ALA A 1 103 ? -0.981 -3.436 34.579 1.00 24.16 103 ALA A O 1
ATOM 739 N N . GLN A 1 104 ? -3.131 -3.095 33.993 1.00 22.12 104 GLN A N 1
ATOM 740 C CA . GLN A 1 104 ? -3.412 -2.171 35.089 1.00 21.86 104 GLN A CA 1
ATOM 741 C C . GLN A 1 104 ? -4.529 -2.678 36.007 1.00 27.08 104 GLN A C 1
ATOM 742 O O . GLN A 1 104 ? -5.348 -3.519 35.613 1.00 24.47 104 GLN A O 1
ATOM 748 N N A ARG A 1 105 ? -4.560 -2.154 37.226 0.64 23.36 105 ARG A N 1
ATOM 749 N N B ARG A 1 105 ? -4.555 -2.147 37.225 0.36 23.41 105 ARG A N 1
ATOM 750 C CA A ARG A 1 105 ? -5.608 -2.496 38.183 0.64 22.49 105 ARG A CA 1
ATOM 751 C CA B ARG A 1 105 ? -5.596 -2.468 38.196 0.36 23.08 105 ARG A CA 1
ATOM 752 C C A ARG A 1 105 ? -6.676 -1.419 38.144 0.64 23.96 105 ARG A C 1
ATOM 753 C C B ARG A 1 105 ? -6.683 -1.409 38.125 0.36 23.46 105 ARG A C 1
ATOM 754 O O A ARG A 1 105 ? -6.366 -0.231 38.024 0.64 22.91 105 ARG A O 1
ATOM 755 O O B ARG A 1 105 ? -6.393 -0.222 37.967 0.36 23.01 105 ARG A O 1
ATOM 770 N N . ILE A 1 106 ? -7.933 -1.840 38.246 1.00 21.08 106 ILE A N 1
ATOM 771 C CA . ILE A 1 106 ? -9.060 -0.921 38.279 1.00 19.15 106 ILE A CA 1
ATOM 772 C C . ILE A 1 106 ? -9.829 -1.146 39.565 1.00 20.67 106 ILE A C 1
ATOM 773 O O . ILE A 1 106 ? -10.078 -2.282 39.961 1.00 23.30 106 ILE A O 1
ATOM 778 N N . ARG A 1 107 ? -10.186 -0.050 40.220 1.00 20.68 107 ARG A N 1
ATOM 779 C CA . ARG A 1 107 ? -10.928 -0.082 41.469 1.00 22.71 107 ARG A CA 1
ATOM 780 C C . ARG A 1 107 ? -12.406 0.134 41.147 1.00 23.20 107 ARG A C 1
ATOM 781 O O . ARG A 1 107 ? -12.783 1.211 40.680 1.00 22.92 107 ARG A O 1
ATOM 789 N N . PHE A 1 108 ? -13.231 -0.901 41.344 1.00 22.60 108 PHE A N 1
ATOM 790 C CA . PHE A 1 108 ? -14.659 -0.826 41.022 1.00 21.41 108 PHE A CA 1
ATOM 791 C C . PHE A 1 108 ? -15.531 -0.610 42.245 1.00 25.59 108 PHE A C 1
ATOM 792 O O . PHE A 1 108 ? -15.231 -1.085 43.346 1.00 24.13 108 PHE A O 1
ATOM 800 N N . PHE A 1 109 ? -16.632 0.098 42.028 1.00 23.08 109 PHE A N 1
ATOM 801 C CA . PHE A 1 109 ? -17.573 0.398 43.097 1.00 24.12 109 PHE A CA 1
ATOM 802 C C . PHE A 1 109 ? -18.807 -0.472 42.956 1.00 26.76 109 PHE A C 1
ATOM 803 O O . PHE A 1 109 ? -19.757 -0.142 42.251 1.00 27.42 109 PHE A O 1
ATOM 811 N N . THR A 1 110 ? -18.756 -1.622 43.615 1.00 27.80 110 THR A N 1
ATOM 812 C CA . THR A 1 110 ? -19.747 -2.663 43.396 1.00 34.53 110 THR A CA 1
ATOM 813 C C . THR A 1 110 ? -20.772 -2.608 44.499 1.00 38.63 110 THR A C 1
ATOM 814 O O . THR A 1 110 ? -20.653 -1.814 45.428 1.00 36.65 110 THR A O 1
ATOM 818 N N . GLU A 1 111 ? -21.768 -3.476 44.403 1.00 48.61 111 GLU A N 1
ATOM 819 C CA . GLU A 1 111 ? -22.808 -3.566 45.415 1.00 52.50 111 GLU A CA 1
ATOM 820 C C . GLU A 1 111 ? -22.240 -4.125 46.714 1.00 44.97 111 GLU A C 1
ATOM 821 O O . GLU A 1 111 ? -22.845 -3.996 47.769 1.00 47.87 111 GLU A O 1
ATOM 827 N N . LYS A 1 112 ? -21.067 -4.741 46.626 1.00 43.87 112 LYS A N 1
ATOM 828 C CA . LYS A 1 112 ? -20.422 -5.331 47.793 1.00 46.58 112 LYS A CA 1
ATOM 829 C C . LYS A 1 112 ? -19.126 -4.598 48.138 1.00 50.25 112 LYS A C 1
ATOM 830 O O . LYS A 1 112 ? -18.131 -5.224 48.493 1.00 54.38 112 LYS A O 1
ATOM 836 N N . GLY A 1 113 ? -19.136 -3.272 48.021 1.00 39.54 113 GLY A N 1
ATOM 837 C CA . GLY A 1 113 ? -17.974 -2.472 48.375 1.00 32.70 113 GLY A CA 1
ATOM 838 C C . GLY A 1 113 ? -17.001 -2.304 47.221 1.00 30.79 113 GLY A C 1
ATOM 839 O O . GLY A 1 113 ? -17.320 -2.606 46.068 1.00 26.62 113 GLY A O 1
ATOM 840 N N . GLU A 1 114 ? -15.807 -1.808 47.519 1.00 29.58 114 GLU A N 1
ATOM 841 C CA . GLU A 1 114 ? -14.796 -1.625 46.480 1.00 27.54 114 GLU A CA 1
ATOM 842 C C . GLU A 1 114 ? -14.103 -2.948 46.169 1.00 30.65 114 GLU A C 1
ATOM 843 O O . GLU A 1 114 ? -13.714 -3.677 47.071 1.00 32.84 114 GLU A O 1
ATOM 849 N N . ARG A 1 115 ? -13.977 -3.261 44.884 1.00 27.44 115 ARG A N 1
ATOM 850 C CA . ARG A 1 115 ? -13.405 -4.530 44.450 1.00 29.35 115 ARG A CA 1
ATOM 851 C C . ARG A 1 115 ? -12.518 -4.254 43.270 1.00 25.62 115 ARG A C 1
ATOM 852 O O . ARG A 1 115 ? -12.826 -3.382 42.462 1.00 26.58 115 ARG A O 1
ATOM 860 N N . TYR A 1 116 ? -11.432 -5.004 43.152 1.00 21.69 116 TYR A N 1
ATOM 861 C CA . TYR A 1 116 ? -10.480 -4.747 42.081 1.00 20.45 116 TYR A CA 1
ATOM 862 C C . TYR A 1 116 ? -10.633 -5.706 40.906 1.00 22.75 116 TYR A C 1
ATOM 863 O O . TYR A 1 116 ? -11.137 -6.815 41.048 1.00 29.97 116 TYR A O 1
ATOM 872 N N . GLY A 1 117 ? -10.202 -5.251 39.738 1.00 21.76 117 GLY A N 1
ATOM 873 C CA . GLY A 1 117 ? -10.080 -6.117 38.589 1.00 22.66 117 GLY A CA 1
ATOM 874 C C . GLY A 1 117 ? -8.804 -5.743 37.889 1.00 27.58 117 GLY A C 1
ATOM 875 O O . GLY A 1 117 ? -8.247 -4.672 38.147 1.00 26.67 117 GLY A O 1
ATOM 876 N N . VAL A 1 118 ? -8.332 -6.622 37.009 1.00 21.01 118 VAL A N 1
ATOM 877 C CA . VAL A 1 118 ? -7.156 -6.330 36.230 1.00 22.72 118 VAL A CA 1
ATOM 878 C C . VAL A 1 118 ? -7.447 -6.459 34.759 1.00 26.28 118 VAL A C 1
ATOM 879 O O . VAL A 1 118 ? -8.245 -7.301 34.329 1.00 24.85 118 VAL A O 1
ATOM 883 N N . VAL A 1 119 ? -6.791 -5.608 33.991 1.00 22.85 119 VAL A N 1
ATOM 884 C CA . VAL A 1 119 ? -6.870 -5.678 32.553 1.00 24.23 119 VAL A CA 1
ATOM 885 C C . VAL A 1 119 ? -5.677 -6.462 32.079 1.00 28.44 119 VAL A C 1
ATOM 886 O O . VAL A 1 119 ? -4.535 -6.048 32.260 1.00 28.22 119 VAL A O 1
ATOM 890 N N . GLY A 1 120 ? -5.957 -7.606 31.477 1.00 26.95 120 GLY A N 1
ATOM 891 C CA . GLY A 1 120 ? -4.928 -8.549 31.126 1.00 29.44 120 GLY A CA 1
ATOM 892 C C . GLY A 1 120 ? -4.279 -8.253 29.796 1.00 34.36 120 GLY A C 1
ATOM 893 O O . GLY A 1 120 ? -4.704 -7.379 29.042 1.00 37.26 120 GLY A O 1
ATOM 894 N N . VAL A 1 121 ? -3.234 -9.009 29.515 1.00 32.44 121 VAL A N 1
ATOM 895 C CA . VAL A 1 121 ? -2.495 -8.866 28.286 1.00 36.90 121 VAL A CA 1
ATOM 896 C C . VAL A 1 121 ? -2.407 -10.256 27.699 1.00 37.08 121 VAL A C 1
ATOM 897 O O . VAL A 1 121 ? -2.423 -11.253 28.426 1.00 40.93 121 VAL A O 1
ATOM 901 N N . LEU A 1 122 ? -2.326 -10.324 26.382 1.00 37.34 122 LEU A N 1
ATOM 902 C CA . LEU A 1 122 ? -2.199 -11.596 25.692 1.00 40.95 122 LEU A CA 1
ATOM 903 C C . LEU A 1 122 ? -0.724 -11.840 25.426 1.00 42.96 122 LEU A C 1
ATOM 904 O O . LEU A 1 122 ? -0.071 -11.012 24.798 1.00 48.28 122 LEU A O 1
ATOM 909 N N . PRO A 1 123 ? -0.182 -12.960 25.931 1.00 50.53 123 PRO A N 1
ATOM 910 C CA . PRO A 1 123 ? 1.206 -13.329 25.627 1.00 56.65 123 PRO A CA 1
ATOM 911 C C . PRO A 1 123 ? 1.480 -13.254 24.127 1.00 62.88 123 PRO A C 1
ATOM 912 O O . PRO A 1 123 ? 0.613 -13.611 23.331 1.00 57.52 123 PRO A O 1
ATOM 916 N N . PRO A 1 124 ? 2.679 -12.791 23.749 1.00 82.66 124 PRO A N 1
ATOM 917 C CA . PRO A 1 124 ? 3.079 -12.519 22.363 1.00 89.38 124 PRO A CA 1
ATOM 918 C C . PRO A 1 124 ? 2.788 -13.651 21.372 1.00 88.62 124 PRO A C 1
ATOM 919 O O . PRO A 1 124 ? 2.499 -13.373 20.206 1.00 92.30 124 PRO A O 1
ATOM 923 N N . HIS A 1 125 ? 2.863 -14.898 21.824 1.00 77.98 125 HIS A N 1
ATOM 924 C CA . HIS A 1 125 ? 2.779 -16.039 20.914 1.00 77.12 125 HIS A CA 1
ATOM 925 C C . HIS A 1 125 ? 1.344 -16.399 20.516 1.00 81.78 125 HIS A C 1
ATOM 926 O O . HIS A 1 125 ? 1.114 -17.411 19.853 1.00 85.82 125 HIS A O 1
ATOM 933 N N . LEU A 1 126 ? 0.386 -15.568 20.914 1.00 78.07 126 LEU A N 1
ATOM 934 C CA . LEU A 1 126 ? -1.018 -15.818 20.597 1.00 75.57 126 LEU A CA 1
ATOM 935 C C . LEU A 1 126 ? -1.627 -14.682 19.776 1.00 79.09 126 LEU A C 1
ATOM 936 O O . LEU A 1 126 ? -2.815 -14.705 19.443 1.00 77.22 126 LEU A O 1
ATOM 941 N N . ARG A 1 127 ? -0.803 -13.691 19.452 0.67 83.27 127 ARG A N 1
ATOM 942 C CA . ARG A 1 127 ? -1.251 -12.529 18.694 0.86 84.28 127 ARG A CA 1
ATOM 943 C C . ARG A 1 127 ? -1.218 -12.810 17.196 1.00 84.29 127 ARG A C 1
ATOM 944 O O . ARG A 1 127 ? -0.588 -13.769 16.752 1.00 85.76 127 ARG A O 1
ATOM 952 N N . ILE A 1 137 ? -4.822 -1.704 22.181 1.00 67.16 137 ILE A N 1
ATOM 953 C CA . ILE A 1 137 ? -4.883 -0.468 21.412 1.00 69.25 137 ILE A CA 1
ATOM 954 C C . ILE A 1 137 ? -6.332 -0.083 21.111 1.00 70.27 137 ILE A C 1
ATOM 955 O O . ILE A 1 137 ? -6.630 1.080 20.840 1.00 77.01 137 ILE A O 1
ATOM 960 N N . ASP A 1 138 ? -7.230 -1.063 21.166 1.00 61.23 138 ASP A N 1
ATOM 961 C CA . ASP A 1 138 ? -8.656 -0.814 20.961 1.00 58.94 138 ASP A CA 1
ATOM 962 C C . ASP A 1 138 ? -9.493 -1.384 22.110 1.00 47.74 138 ASP A C 1
ATOM 963 O O . ASP A 1 138 ? -9.055 -2.292 22.811 1.00 46.42 138 ASP A O 1
ATOM 968 N N . TRP A 1 139 ? -10.693 -0.845 22.296 1.00 39.10 139 TRP A N 1
ATOM 969 C CA . TRP A 1 139 ? -11.545 -1.232 23.419 1.00 37.61 139 TRP A CA 1
ATOM 970 C C . TRP A 1 139 ? -11.951 -2.703 23.416 1.00 44.30 139 TRP A C 1
ATOM 971 O O . TRP A 1 139 ? -12.190 -3.280 24.476 1.00 41.49 139 TRP A O 1
ATOM 982 N N . ASP A 1 140 ? -12.006 -3.312 22.235 1.00 42.16 140 ASP A N 1
ATOM 983 C CA . ASP A 1 140 ? -12.391 -4.720 22.134 1.00 48.71 140 ASP A CA 1
ATOM 984 C C . ASP A 1 140 ? -11.313 -5.667 22.667 1.00 47.94 140 ASP A C 1
ATOM 985 O O . ASP A 1 140 ? -11.603 -6.802 23.041 1.00 56.39 140 ASP A O 1
ATOM 990 N N . GLN A 1 141 ? -10.071 -5.196 22.701 1.00 39.43 141 GLN A N 1
ATOM 991 C CA . GLN A 1 141 ? -8.974 -5.970 23.268 1.00 43.42 141 GLN A CA 1
ATOM 992 C C . GLN A 1 141 ? -8.918 -5.846 24.789 1.00 40.05 141 GLN A C 1
ATOM 993 O O . GLN A 1 141 ? -8.147 -6.543 25.448 1.00 42.73 141 GLN A O 1
ATOM 999 N N . ILE A 1 142 ? -9.723 -4.944 25.341 1.00 32.82 142 ILE A N 1
ATOM 1000 C CA . ILE A 1 142 ? -9.731 -4.700 26.778 1.00 25.68 142 ILE A CA 1
ATOM 1001 C C . ILE A 1 142 ? -10.760 -5.584 27.477 1.00 33.00 142 ILE A C 1
ATOM 1002 O O . ILE A 1 142 ? -11.959 -5.468 27.241 1.00 34.73 142 ILE A O 1
ATOM 1007 N N . VAL A 1 143 ? -10.286 -6.473 28.339 1.00 27.20 143 VAL A N 1
ATOM 1008 C CA . VAL A 1 143 ? -11.175 -7.352 29.079 1.00 26.29 143 VAL A CA 1
ATOM 1009 C C . VAL A 1 143 ? -10.707 -7.381 30.518 1.00 28.03 143 VAL A C 1
ATOM 1010 O O . VAL A 1 143 ? -9.526 -7.590 30.777 1.00 27.36 143 VAL A O 1
ATOM 1014 N N . VAL A 1 144 ? -11.624 -7.188 31.455 1.00 24.24 144 VAL A N 1
ATOM 1015 C CA . VAL A 1 144 ? -11.249 -7.113 32.864 1.00 22.03 144 VAL A CA 1
ATOM 1016 C C . VAL A 1 144 ? -11.482 -8.440 33.580 1.00 25.25 144 VAL A C 1
ATOM 1017 O O . VAL A 1 144 ? -12.564 -9.028 33.496 1.00 24.11 144 VAL A O 1
ATOM 1021 N N . ASP A 1 145 ? -10.447 -8.921 34.266 1.00 22.39 145 ASP A N 1
ATOM 1022 C CA . ASP A 1 145 ? -10.521 -10.143 35.050 1.00 20.80 145 ASP A CA 1
ATOM 1023 C C . ASP A 1 145 ? -10.759 -9.747 36.505 1.00 22.51 145 ASP A C 1
ATOM 1024 O O . ASP A 1 145 ? -9.980 -8.972 37.071 1.00 21.44 145 ASP A O 1
ATOM 1029 N N . VAL A 1 146 ? -11.816 -10.274 37.121 1.00 20.93 146 VAL A N 1
ATOM 1030 C CA . VAL A 1 146 ? -12.100 -9.962 38.522 1.00 25.26 146 VAL A CA 1
ATOM 1031 C C . VAL A 1 146 ? -11.981 -11.179 39.432 1.00 24.05 146 VAL A C 1
ATOM 1032 O O . VAL A 1 146 ? -12.348 -11.131 40.606 1.00 26.60 146 VAL A O 1
ATOM 1036 N N . GLY A 1 147 ? -11.421 -12.255 38.893 1.00 21.37 147 GLY A N 1
ATOM 1037 C CA . GLY A 1 147 ? -11.240 -13.468 39.666 1.00 24.03 147 GLY A CA 1
ATOM 1038 C C . GLY A 1 147 ? -12.452 -14.374 39.619 1.00 26.87 147 GLY A C 1
ATOM 1039 O O . GLY A 1 147 ? -12.493 -15.390 40.309 1.00 24.37 147 GLY A O 1
ATOM 1040 N N . ALA A 1 148 ? -13.444 -14.007 38.815 1.00 28.31 148 ALA A N 1
ATOM 1041 C CA . ALA A 1 148 ? -14.667 -14.804 38.704 1.00 25.84 148 ALA A CA 1
ATOM 1042 C C . ALA A 1 148 ? -14.523 -15.895 37.646 1.00 25.39 148 ALA A C 1
ATOM 1043 O O . ALA A 1 148 ? -13.667 -15.805 36.776 1.00 32.92 148 ALA A O 1
ATOM 1045 N N . SER A 1 149 ? -15.361 -16.925 37.716 1.00 26.09 149 SER A N 1
ATOM 1046 C CA . SER A 1 149 ? -15.293 -18.029 36.761 1.00 30.37 149 SER A CA 1
ATOM 1047 C C . SER A 1 149 ? -16.539 -18.141 35.885 1.00 35.27 149 SER A C 1
ATOM 1048 O O . SER A 1 149 ? -16.593 -18.981 34.992 1.00 29.32 149 SER A O 1
ATOM 1051 N N . SER A 1 150 ? -17.532 -17.294 36.144 1.00 30.37 150 SER A N 1
ATOM 1052 C CA . SER A 1 150 ? -18.782 -17.312 35.388 1.00 32.93 150 SER A CA 1
ATOM 1053 C C . SER A 1 150 ? -19.493 -15.981 35.542 1.00 33.06 150 SER A C 1
ATOM 1054 O O . SER A 1 150 ? -19.167 -15.197 36.426 1.00 27.54 150 SER A O 1
ATOM 1057 N N . LYS A 1 151 ? -20.477 -15.720 34.692 1.00 28.67 151 LYS A N 1
ATOM 1058 C CA . LYS A 1 151 ? -21.215 -14.472 34.797 1.00 29.41 151 LYS A CA 1
ATOM 1059 C C . LYS A 1 151 ? -21.892 -14.386 36.161 1.00 28.17 151 LYS A C 1
ATOM 1060 O O . LYS A 1 151 ? -21.861 -13.348 36.820 1.00 30.56 151 LYS A O 1
ATOM 1066 N N . GLU A 1 152 ? -22.493 -15.494 36.583 1.00 28.11 152 GLU A N 1
ATOM 1067 C CA . GLU A 1 152 ? -23.194 -15.547 37.867 1.00 31.33 152 GLU A CA 1
ATOM 1068 C C . GLU A 1 152 ? -22.282 -15.219 39.049 1.00 27.50 152 GLU A C 1
ATOM 1069 O O . GLU A 1 152 ? -22.668 -14.493 39.965 1.00 29.49 152 GLU A O 1
ATOM 1075 N N . GLU A 1 153 ? -21.063 -15.743 39.024 1.00 33.41 153 GLU A N 1
ATOM 1076 C CA . GLU A 1 153 ? -20.098 -15.412 40.068 1.00 28.03 153 GLU A CA 1
ATOM 1077 C C . GLU A 1 153 ? -19.693 -13.944 40.098 1.00 28.72 153 GLU A C 1
ATOM 1078 O O . GLU A 1 153 ? -19.561 -13.366 41.174 1.00 31.74 153 GLU A O 1
ATOM 1084 N N . ALA A 1 154 ? -19.452 -13.346 38.932 1.00 24.22 154 ALA A N 1
ATOM 1085 C CA . ALA A 1 154 ? -19.087 -11.937 38.891 1.00 23.96 154 ALA A CA 1
ATOM 1086 C C . ALA A 1 154 ? -20.235 -11.106 39.455 1.00 27.58 154 ALA A C 1
ATOM 1087 O O . ALA A 1 154 ? -20.012 -10.129 40.159 1.00 22.70 154 ALA A O 1
ATOM 1089 N N . GLU A 1 155 ? -21.462 -11.522 39.157 1.00 24.28 155 GLU A N 1
ATOM 1090 C CA . GLU A 1 155 ? -22.643 -10.818 39.655 1.00 28.74 155 GLU A CA 1
ATOM 1091 C C . GLU A 1 155 ? -22.808 -10.970 41.168 1.00 31.33 155 GLU A C 1
ATOM 1092 O O . GLU A 1 155 ? -23.141 -10.008 41.860 1.00 31.87 155 GLU A O 1
ATOM 1098 N N . GLU A 1 156 ? -22.566 -12.171 41.678 1.00 27.74 156 GLU A N 1
ATOM 1099 C CA . GLU A 1 156 ? -22.575 -12.387 43.122 1.00 36.32 156 GLU A CA 1
ATOM 1100 C C . GLU A 1 156 ? -21.512 -11.554 43.825 1.00 35.94 156 GLU A C 1
ATOM 1101 O O . GLU A 1 156 ? -21.709 -11.130 44.962 1.00 34.67 156 GLU A O 1
ATOM 1107 N N . MET A 1 157 ? -20.385 -11.321 43.154 1.00 26.88 157 MET A N 1
ATOM 1108 C CA . MET A 1 157 ? -19.327 -10.481 43.712 1.00 25.72 157 MET A CA 1
ATOM 1109 C C . MET A 1 157 ? -19.713 -9.005 43.754 1.00 29.90 157 MET A C 1
ATOM 1110 O O . MET A 1 157 ? -19.033 -8.203 44.395 1.00 30.48 157 MET A O 1
ATOM 1115 N N . GLY A 1 158 ? -20.795 -8.654 43.067 1.00 31.60 158 GLY A N 1
ATOM 1116 C CA . GLY A 1 158 ? -21.322 -7.304 43.125 1.00 26.92 158 GLY A CA 1
ATOM 1117 C C . GLY A 1 158 ? -21.241 -6.515 41.829 1.00 28.47 158 GLY A C 1
ATOM 1118 O O . GLY A 1 158 ? -21.690 -5.366 41.774 1.00 27.89 158 GLY A O 1
ATOM 1119 N N . PHE A 1 159 ? -20.672 -7.117 40.784 1.00 26.34 159 PHE A N 1
ATOM 1120 C CA . PHE A 1 159 ? -20.524 -6.415 39.505 1.00 23.75 159 PHE A CA 1
ATOM 1121 C C . PHE A 1 159 ? -21.832 -6.442 38.732 1.00 22.39 159 PHE A C 1
ATOM 1122 O O . PHE A 1 159 ? -22.552 -7.442 38.738 1.00 25.74 159 PHE A O 1
ATOM 1130 N N . ARG A 1 160 ? -22.120 -5.343 38.043 1.00 25.39 160 ARG A N 1
ATOM 1131 C CA . ARG A 1 160 ? -23.377 -5.183 37.330 1.00 23.37 160 ARG A CA 1
ATOM 1132 C C . ARG A 1 160 ? -23.100 -4.445 36.049 1.00 25.66 160 ARG A C 1
ATOM 1133 O O . ARG A 1 160 ? -22.103 -3.737 35.944 1.00 27.07 160 ARG A O 1
ATOM 1141 N N . VAL A 1 161 ? -24.002 -4.570 35.084 1.00 27.60 161 VAL A N 1
ATOM 1142 C CA . VAL A 1 161 ? -24.036 -3.593 34.005 1.00 27.77 161 VAL A CA 1
ATOM 1143 C C . VAL A 1 161 ? -24.152 -2.229 34.672 1.00 28.42 161 VAL A C 1
ATOM 1144 O O . VAL A 1 161 ? -25.028 -2.011 35.514 1.00 27.80 161 VAL A O 1
ATOM 1148 N N . GLY A 1 162 ? -23.244 -1.316 34.345 1.00 24.44 162 GLY A N 1
ATOM 1149 C CA . GLY A 1 162 ? -23.313 0.023 34.912 1.00 22.64 162 GLY A CA 1
ATOM 1150 C C . GLY A 1 162 ? -22.389 0.263 36.090 1.00 26.93 162 GLY A C 1
ATOM 1151 O O . GLY A 1 162 ? -22.234 1.401 36.526 1.00 26.27 162 GLY A O 1
ATOM 1152 N N . THR A 1 163 ? -21.760 -0.791 36.607 1.00 25.26 163 THR A N 1
ATOM 1153 C CA . THR A 1 163 ? -20.745 -0.613 37.654 1.00 20.13 163 THR A CA 1
ATOM 1154 C C . THR A 1 163 ? -19.633 0.286 37.157 1.00 21.43 163 THR A C 1
ATOM 1155 O O . THR A 1 163 ? -19.112 0.085 36.059 1.00 25.27 163 THR A O 1
ATOM 1159 N N . VAL A 1 164 ? -19.244 1.273 37.959 1.00 20.43 164 VAL A N 1
ATOM 1160 C CA . VAL A 1 164 ? -18.163 2.160 37.532 1.00 19.70 164 VAL A CA 1
ATOM 1161 C C . VAL A 1 164 ? -16.865 1.831 38.246 1.00 20.99 164 VAL A C 1
ATOM 1162 O O . VAL A 1 164 ? -16.876 1.265 39.331 1.00 22.97 164 VAL A O 1
ATOM 1166 N N . GLY A 1 165 ? -15.755 2.199 37.616 1.00 23.38 165 GLY A N 1
ATOM 1167 C CA . GLY A 1 165 ? -14.436 1.962 38.174 1.00 23.34 165 GLY A CA 1
ATOM 1168 C C . GLY A 1 165 ? -13.458 3.092 37.869 1.00 24.98 165 GLY A C 1
ATOM 1169 O O . GLY A 1 165 ? -13.700 3.932 36.989 1.00 20.86 165 GLY A O 1
ATOM 1170 N N . GLU A 1 166 ? -12.358 3.110 38.615 1.00 23.85 166 GLU A N 1
ATOM 1171 C CA . GLU A 1 166 ? -11.337 4.149 38.517 1.00 25.00 166 GLU A CA 1
ATOM 1172 C C . GLU A 1 166 ? -9.976 3.492 38.401 1.00 23.66 166 GLU A C 1
ATOM 1173 O O . GLU A 1 166 ? -9.806 2.347 38.825 1.00 23.22 166 GLU A O 1
ATOM 1179 N N . PHE A 1 167 ? -8.992 4.225 37.880 1.00 23.56 167 PHE A N 1
ATOM 1180 C CA . PHE A 1 167 ? -7.607 3.804 38.033 1.00 23.26 167 PHE A CA 1
ATOM 1181 C C . PHE A 1 167 ? -7.378 3.517 39.509 1.00 22.18 167 PHE A C 1
ATOM 1182 O O . PHE A 1 167 ? -7.794 4.286 40.373 1.00 24.10 167 PHE A O 1
ATOM 1190 N N . ALA A 1 168 ? -6.696 2.422 39.816 1.00 22.26 168 ALA A N 1
ATOM 1191 C CA . ALA A 1 168 ? -6.383 2.122 41.205 1.00 19.38 168 ALA A CA 1
ATOM 1192 C C . ALA A 1 168 ? -5.423 3.165 41.786 1.00 22.61 168 ALA A C 1
ATOM 1193 O O . ALA A 1 168 ? -4.512 3.627 41.108 1.00 25.24 168 ALA A O 1
ATOM 1195 N N . PRO A 1 169 ? -5.631 3.544 43.049 1.00 23.20 169 PRO A N 1
ATOM 1196 C CA . PRO A 1 169 ? -4.729 4.514 43.679 1.00 26.21 169 PRO A CA 1
ATOM 1197 C C . PRO A 1 169 ? -3.294 3.979 43.764 1.00 28.27 169 PRO A C 1
ATOM 1198 O O . PRO A 1 169 ? -3.076 2.792 43.997 1.00 29.47 169 PRO A O 1
ATOM 1202 N N . ASN A 1 170 ? -2.327 4.867 43.575 1.00 28.71 170 ASN A N 1
ATOM 1203 C CA . ASN A 1 170 ? -0.921 4.552 43.761 1.00 28.89 170 ASN A CA 1
ATOM 1204 C C . ASN A 1 170 ? -0.220 5.884 43.934 1.00 28.56 170 ASN A C 1
ATOM 1205 O O . ASN A 1 170 ? 0.191 6.497 42.957 1.00 34.37 170 ASN A O 1
ATOM 1210 N N . PHE A 1 171 ? -0.091 6.340 45.170 1.00 25.86 171 PHE A N 1
ATOM 1211 C CA . PHE A 1 171 ? 0.487 7.652 45.420 1.00 27.20 171 PHE A CA 1
ATOM 1212 C C . PHE A 1 171 ? 1.995 7.494 45.577 1.00 31.39 171 PHE A C 1
ATOM 1213 O O . PHE A 1 171 ? 2.450 6.773 46.449 1.00 29.64 171 PHE A O 1
ATOM 1221 N N . THR A 1 172 ? 2.765 8.153 44.718 1.00 26.70 172 THR A N 1
ATOM 1222 C CA . THR A 1 172 ? 4.216 8.008 44.733 1.00 25.05 172 THR A CA 1
ATOM 1223 C C . THR A 1 172 ? 4.898 9.364 44.903 1.00 26.80 172 THR A C 1
ATOM 1224 O O . THR A 1 172 ? 4.951 10.149 43.968 1.00 25.76 172 THR A O 1
ATOM 1228 N N . ARG A 1 173 ? 5.419 9.642 46.091 1.00 28.81 173 ARG A N 1
ATOM 1229 C CA . ARG A 1 173 ? 6.203 10.861 46.280 1.00 30.11 173 ARG A CA 1
ATOM 1230 C C . ARG A 1 173 ? 7.642 10.564 45.897 1.00 30.98 173 ARG A C 1
ATOM 1231 O O . ARG A 1 173 ? 8.294 9.742 46.527 1.00 32.43 173 ARG A O 1
ATOM 1239 N N . LEU A 1 174 ? 8.130 11.222 44.852 1.00 28.27 174 LEU A N 1
ATOM 1240 C CA . LEU A 1 174 ? 9.430 10.894 44.278 1.00 25.83 174 LEU A CA 1
ATOM 1241 C C . LEU A 1 174 ? 10.582 11.554 45.033 1.00 33.22 174 LEU A C 1
ATOM 1242 O O . LEU A 1 174 ? 11.645 10.968 45.214 1.00 34.91 174 LEU A O 1
ATOM 1247 N N . ASN A 1 175 ? 10.366 12.781 45.477 1.00 32.01 175 ASN A N 1
ATOM 1248 C CA . ASN A 1 175 ? 11.372 13.476 46.262 1.00 32.77 175 ASN A CA 1
ATOM 1249 C C . ASN A 1 175 ? 10.711 14.596 47.032 1.00 37.35 175 ASN A C 1
ATOM 1250 O O . ASN A 1 175 ? 9.510 14.531 47.305 1.00 34.17 175 ASN A O 1
ATOM 1255 N N . GLU A 1 176 ? 11.480 15.618 47.384 1.00 34.18 176 GLU A N 1
ATOM 1256 C CA . GLU A 1 176 ? 10.943 16.698 48.191 1.00 38.10 176 GLU A CA 1
ATOM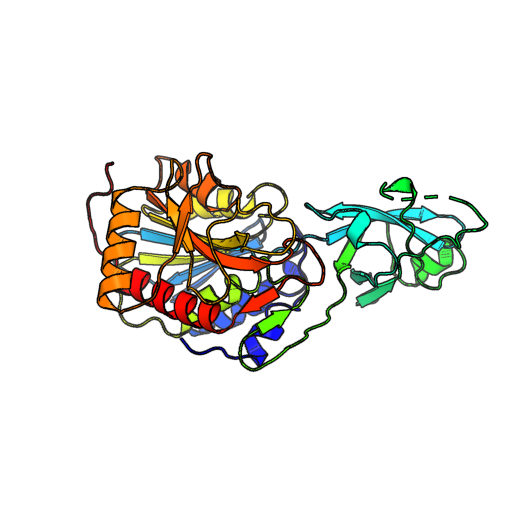 1257 C C . GLU A 1 176 ? 9.685 17.290 47.562 1.00 37.43 176 GLU A C 1
ATOM 1258 O O . GLU A 1 176 ? 8.701 17.538 48.251 1.00 35.58 176 GLU A O 1
ATOM 1264 N N . HIS A 1 177 ? 9.716 17.500 46.249 1.00 33.26 177 HIS A N 1
ATOM 1265 C CA . HIS A 1 177 ? 8.660 18.266 45.590 1.00 31.83 177 HIS A CA 1
ATOM 1266 C C . HIS A 1 177 ? 7.809 17.488 44.581 1.00 27.31 177 HIS A C 1
ATOM 1267 O O . HIS A 1 177 ? 6.638 17.783 44.413 1.00 28.16 177 HIS A O 1
ATOM 1274 N N . ARG A 1 178 ? 8.394 16.519 43.893 1.00 23.58 178 ARG A N 1
ATOM 1275 C CA . ARG A 1 178 ? 7.680 15.895 42.780 1.00 26.33 178 ARG A CA 1
ATOM 1276 C C . ARG A 1 178 ? 6.954 14.638 43.218 1.00 23.93 178 ARG A C 1
ATOM 1277 O O . ARG A 1 178 ? 7.423 13.896 44.079 1.00 25.66 178 ARG A O 1
ATOM 1285 N N . PHE A 1 179 ? 5.794 14.402 42.624 1.00 22.62 179 PHE A N 1
ATOM 1286 C CA . PHE A 1 179 ? 4.972 13.270 43.031 1.00 21.07 179 PHE A CA 1
ATOM 1287 C C . PHE A 1 179 ? 4.099 12.889 41.859 1.00 22.75 179 PHE A C 1
ATOM 1288 O O . PHE A 1 179 ? 3.788 13.732 41.019 1.00 22.05 179 PHE A O 1
ATOM 1296 N N . ALA A 1 180 ? 3.754 11.611 41.790 1.00 22.87 180 ALA A N 1
ATOM 1297 C CA . ALA A 1 180 ? 2.988 11.077 40.673 1.00 21.38 180 ALA A CA 1
ATOM 1298 C C . ALA A 1 180 ? 1.880 10.209 41.238 1.00 22.60 180 ALA A C 1
ATOM 1299 O O . ALA A 1 180 ? 2.094 9.484 42.203 1.00 25.69 180 ALA A O 1
ATOM 1301 N N . THR A 1 181 ? 0.693 10.300 40.649 1.00 21.53 181 THR A N 1
ATOM 1302 C CA . THR A 1 181 ? -0.473 9.569 41.156 1.00 20.85 181 THR A CA 1
ATOM 1303 C C . THR A 1 181 ? -1.572 9.678 40.123 1.00 23.73 181 THR A C 1
ATOM 1304 O O . THR A 1 181 ? -1.593 10.640 39.351 1.00 23.30 181 THR A O 1
ATOM 1308 N N . PRO A 1 182 ? -2.496 8.701 40.091 1.00 22.73 182 PRO A N 1
ATOM 1309 C CA . PRO A 1 182 ? -3.669 8.907 39.237 1.00 19.07 182 PRO A CA 1
ATOM 1310 C C . PRO A 1 182 ? -4.453 10.091 39.795 1.00 22.47 182 PRO A C 1
ATOM 1311 O O . PRO A 1 182 ? -4.420 10.318 41.010 1.00 22.55 182 PRO A O 1
ATOM 1315 N N . TYR A 1 183 ? -5.106 10.849 38.918 1.00 22.50 183 TYR A N 1
ATOM 1316 C CA . TYR A 1 183 ? -6.117 11.820 39.324 1.00 19.14 183 TYR A CA 1
ATOM 1317 C C . TYR A 1 183 ? -5.632 13.101 39.999 1.00 22.01 183 TYR A C 1
ATOM 1318 O O . TYR A 1 183 ? -6.351 13.677 40.809 1.00 23.00 183 TYR A O 1
ATOM 1327 N N . LEU A 1 184 ? -4.440 13.575 39.643 1.00 19.12 184 LEU A N 1
ATOM 1328 C CA . LEU A 1 184 ? -4.110 14.965 39.925 1.00 23.55 184 LEU A CA 1
ATOM 1329 C C . LEU A 1 184 ? -5.140 15.822 39.191 1.00 23.90 184 LEU A C 1
ATOM 1330 O O . LEU A 1 184 ? -5.543 16.884 39.657 1.00 23.59 184 LEU A O 1
ATOM 1335 N N . ASP A 1 185 ? -5.587 15.343 38.039 1.00 23.01 185 ASP A N 1
ATOM 1336 C CA . ASP A 1 185 ? -6.678 15.993 37.329 1.00 22.77 185 ASP A CA 1
ATOM 1337 C C . ASP A 1 185 ? -8.010 15.470 37.883 1.00 25.02 185 ASP A C 1
ATOM 1338 O O . ASP A 1 185 ? -8.350 14.310 37.640 1.00 25.51 185 ASP A O 1
ATOM 1343 N N . ASP A 1 186 ? -8.766 16.276 38.635 1.00 21.22 186 ASP A N 1
ATOM 1344 C CA . ASP A 1 186 ? -8.446 17.660 38.995 1.00 22.60 186 ASP A CA 1
ATOM 1345 C C . ASP A 1 186 ? -8.383 17.787 40.519 1.00 26.62 186 ASP A C 1
ATOM 1346 O O . ASP A 1 186 ? -8.582 18.860 41.086 1.00 26.49 186 ASP A O 1
ATOM 1351 N N . ARG A 1 187 ? -8.109 16.677 41.185 1.00 21.46 187 ARG A N 1
ATOM 1352 C CA . ARG A 1 187 ? -8.070 16.665 42.635 1.00 23.03 187 ARG A CA 1
ATOM 1353 C C . ARG A 1 187 ? -6.945 17.536 43.197 1.00 20.06 187 ARG A C 1
ATOM 1354 O O . ARG A 1 187 ? -7.036 18.014 44.312 1.00 23.45 187 ARG A O 1
ATOM 1362 N N A ILE A 1 188 ? -5.879 17.735 42.428 0.61 24.15 188 ILE A N 1
ATOM 1363 N N B ILE A 1 188 ? -5.888 17.745 42.419 0.39 23.97 188 ILE A N 1
ATOM 1364 C CA A ILE A 1 188 ? -4.791 18.583 42.910 0.61 24.92 188 ILE A CA 1
ATOM 1365 C CA B ILE A 1 188 ? -4.786 18.579 42.890 0.39 24.93 188 ILE A CA 1
ATOM 1366 C C A ILE A 1 188 ? -5.238 20.045 42.975 0.61 24.18 188 ILE A C 1
ATOM 1367 C C B ILE A 1 188 ? -5.194 20.054 42.942 0.39 24.12 188 ILE A C 1
ATOM 1368 O O A ILE A 1 188 ? -4.898 20.762 43.917 0.61 23.46 188 ILE A O 1
ATOM 1369 O O B ILE A 1 188 ? -4.779 20.787 43.840 0.39 24.19 188 ILE A O 1
ATOM 1378 N N . CYS A 1 189 ? -6.021 20.483 41.990 1.00 21.26 189 CYS A N 1
ATOM 1379 C CA . CYS A 1 189 ? -6.552 21.855 42.007 1.00 25.61 189 CYS A CA 1
ATOM 1380 C C . CYS A 1 189 ? -7.717 22.024 42.968 1.00 26.58 189 CYS A C 1
ATOM 1381 O O . CYS A 1 189 ? -7.920 23.103 43.519 1.00 24.44 189 CYS A O 1
ATOM 1384 N N . LEU A 1 190 ? -8.502 20.966 43.141 1.00 22.21 190 LEU A N 1
ATOM 1385 C CA . LEU A 1 190 ? -9.571 20.979 44.121 1.00 23.15 190 LEU A CA 1
ATOM 1386 C C . LEU A 1 190 ? -8.942 21.108 45.501 1.00 23.50 190 LEU A C 1
ATOM 1387 O O . LEU A 1 190 ? -9.444 21.816 46.375 1.00 24.28 190 LEU A O 1
ATOM 1392 N N . TYR A 1 191 ? -7.842 20.397 45.707 1.00 24.98 191 TYR A N 1
ATOM 1393 C CA . TYR A 1 191 ? -7.123 20.529 46.962 1.00 25.00 191 TYR A CA 1
ATOM 1394 C C . TYR A 1 191 ? -6.623 21.961 47.131 1.00 25.28 191 TYR A C 1
ATOM 1395 O O . TYR A 1 191 ? -6.792 22.566 48.183 1.00 27.71 191 TYR A O 1
ATOM 1404 N N . ALA A 1 192 ? -6.000 22.507 46.093 1.00 23.85 192 ALA A N 1
ATOM 1405 C CA . ALA A 1 192 ? -5.449 23.859 46.190 1.00 24.68 192 ALA A CA 1
ATOM 1406 C C . ALA A 1 192 ? -6.551 24.895 46.439 1.00 27.30 192 ALA A C 1
ATOM 1407 O O . ALA A 1 192 ? -6.400 25.797 47.261 1.00 26.01 192 ALA A O 1
ATOM 1409 N N . MET A 1 193 ? -7.669 24.763 45.732 1.00 26.04 193 MET A N 1
ATOM 1410 C CA . MET A 1 193 ? -8.782 25.686 45.933 1.00 25.14 193 MET A CA 1
ATOM 1411 C C . MET A 1 193 ? -9.327 25.596 47.353 1.00 29.76 193 MET A C 1
ATOM 1412 O O . MET A 1 193 ? -9.654 26.604 47.975 1.00 29.51 193 MET A O 1
ATOM 1417 N N . ILE A 1 194 ? -9.427 24.375 47.864 1.00 29.94 194 ILE A N 1
ATOM 1418 C CA . ILE A 1 194 ? -9.917 24.163 49.215 1.00 29.74 194 ILE A CA 1
ATOM 1419 C C . ILE A 1 194 ? -8.965 24.743 50.269 1.00 28.74 194 ILE A C 1
ATOM 1420 O O . ILE A 1 194 ? -9.414 25.328 51.250 1.00 31.34 194 ILE A O 1
ATOM 1425 N N . GLU A 1 195 ? -7.658 24.607 50.063 1.00 26.35 195 GLU A N 1
ATOM 1426 C CA . GLU A 1 195 ? -6.695 25.203 50.996 1.00 28.38 195 GLU A CA 1
ATOM 1427 C C . GLU A 1 195 ? -6.745 26.716 50.959 1.00 24.85 195 GLU A C 1
ATOM 1428 O O . GLU A 1 195 ? -6.677 27.372 52.005 1.00 30.35 195 GLU A O 1
ATOM 1434 N N . ALA A 1 196 ? -6.856 27.279 49.761 1.00 27.38 196 ALA A N 1
ATOM 1435 C CA . ALA A 1 196 ? -6.982 28.731 49.638 1.00 27.32 196 ALA A CA 1
ATOM 1436 C C . ALA A 1 196 ? -8.215 29.194 50.397 1.00 34.38 196 ALA A C 1
ATOM 1437 O O . ALA A 1 196 ? -8.172 30.201 51.105 1.00 33.08 196 ALA A O 1
ATOM 1439 N N . ALA A 1 197 ? -9.310 28.448 50.249 1.00 28.46 197 ALA A N 1
ATOM 1440 C CA . ALA A 1 197 ? -10.563 28.780 50.926 1.00 29.83 197 ALA A CA 1
ATOM 1441 C C . ALA A 1 197 ? -10.419 28.729 52.441 1.00 32.62 197 ALA A C 1
ATOM 1442 O O . ALA A 1 197 ? -10.961 29.575 53.163 1.00 38.69 197 ALA A O 1
ATOM 1444 N N . ARG A 1 198 ? -9.689 27.737 52.931 1.00 33.43 198 ARG A N 1
ATOM 1445 C CA . ARG A 1 198 ? -9.510 27.587 54.368 1.00 33.49 198 ARG A CA 1
ATOM 1446 C C . ARG A 1 198 ? -8.633 28.682 54.956 1.00 38.13 198 ARG A C 1
ATOM 1447 O O . ARG A 1 198 ? -8.769 29.024 56.130 1.00 37.77 198 ARG A O 1
ATOM 1455 N N . GLN A 1 199 ? -7.738 29.224 54.138 1.00 35.05 199 GLN A N 1
ATOM 1456 C CA . GLN A 1 199 ? -6.803 30.264 54.577 1.00 33.97 199 GLN A CA 1
ATOM 1457 C C . GLN A 1 199 ? -7.322 31.661 54.280 1.00 40.19 199 GLN A C 1
ATOM 1458 O O . GLN A 1 199 ? -6.710 32.661 54.669 1.00 34.86 199 GLN A O 1
ATOM 1464 N N . LEU A 1 200 ? -8.445 31.727 53.577 1.00 33.41 200 LEU A N 1
ATOM 1465 C CA . LEU A 1 200 ? -9.000 33.001 53.152 1.00 35.98 200 LEU A CA 1
ATOM 1466 C C . LEU A 1 200 ? -9.197 33.955 54.332 1.00 38.93 200 LEU A C 1
ATOM 1467 O O . LEU A 1 200 ? -9.864 33.609 55.307 1.00 39.68 200 LEU A O 1
ATOM 1472 N N . GLY A 1 201 ? -8.607 35.148 54.236 1.00 38.06 201 GLY A N 1
ATOM 1473 C CA . GLY A 1 201 ? -8.816 36.204 55.216 1.00 43.21 201 GLY A CA 1
ATOM 1474 C C . GLY A 1 201 ? -9.970 37.116 54.818 1.00 43.76 201 GLY A C 1
ATOM 1475 O O . GLY A 1 201 ? -10.942 36.667 54.215 1.00 39.31 201 GLY A O 1
ATOM 1476 N N . ASP A 1 202 ? -9.882 38.400 55.153 1.00 40.85 202 ASP A N 1
ATOM 1477 C CA . ASP A 1 202 ? -10.924 39.339 54.746 1.00 38.68 202 ASP A CA 1
ATOM 1478 C C . ASP A 1 202 ? -10.928 39.498 53.227 1.00 36.37 202 ASP A C 1
ATOM 1479 O O . ASP A 1 202 ? -9.895 39.349 52.571 1.00 39.98 202 ASP A O 1
ATOM 1482 N N . HIS A 1 203 ? -12.094 39.792 52.670 1.00 33.11 203 HIS A N 1
ATOM 1483 C CA . HIS A 1 203 ? -12.230 39.971 51.232 1.00 31.12 203 HIS A CA 1
ATOM 1484 C C . HIS A 1 203 ? -13.432 40.843 50.913 1.00 36.39 203 HIS A C 1
ATOM 1485 O O . HIS A 1 203 ? -14.449 40.797 51.607 1.00 38.57 203 HIS A O 1
ATOM 1492 N N . GLU A 1 204 ? -13.315 41.637 49.858 1.00 30.45 204 GLU A N 1
ATOM 1493 C CA . GLU A 1 204 ? -14.417 42.493 49.436 1.00 37.44 204 GLU A CA 1
ATOM 1494 C C . GLU A 1 204 ? -15.370 41.723 48.518 1.00 37.42 204 GLU A C 1
ATOM 1495 O O . GLU A 1 204 ? -16.583 41.974 48.495 1.00 33.11 204 GLU A O 1
ATOM 1501 N N . ALA A 1 205 ? -14.824 40.781 47.760 1.00 33.02 205 ALA A N 1
ATOM 1502 C CA . ALA A 1 205 ? -15.639 40.055 46.796 1.00 31.26 205 ALA A CA 1
ATOM 1503 C C . ALA A 1 205 ? -16.640 39.127 47.478 1.00 32.15 205 ALA A C 1
ATOM 1504 O O . ALA A 1 205 ? -16.401 38.628 48.580 1.00 33.70 205 ALA A O 1
ATOM 1506 N N . ASP A 1 206 ? -17.761 38.910 46.798 1.00 29.62 206 ASP A N 1
ATOM 1507 C CA . ASP A 1 206 ? -18.753 37.910 47.174 1.00 27.04 206 ASP A CA 1
ATOM 1508 C C . ASP A 1 206 ? -18.351 36.603 46.479 1.00 27.14 206 ASP A C 1
ATOM 1509 O O . ASP A 1 206 ? -18.478 36.483 45.271 1.00 30.04 206 ASP A O 1
ATOM 1514 N N . ILE A 1 207 ? -17.876 35.632 47.250 1.00 26.79 207 ILE A N 1
ATOM 1515 C CA . ILE A 1 207 ? -17.168 34.478 46.701 1.00 26.42 207 ILE A CA 1
ATOM 1516 C C . ILE A 1 207 ? -17.981 33.197 46.767 1.00 24.97 207 ILE A C 1
ATOM 1517 O O . ILE A 1 207 ? -18.515 32.850 47.814 1.00 28.29 207 ILE A O 1
ATOM 1522 N N . TYR A 1 208 ? -18.078 32.500 45.639 1.00 24.71 208 TYR A N 1
ATOM 1523 C CA . TYR A 1 208 ? -18.631 31.158 45.610 1.00 26.82 208 TYR A CA 1
ATOM 1524 C C . TYR A 1 208 ? -17.526 30.181 45.216 1.00 24.69 208 TYR A C 1
ATOM 1525 O O . TYR A 1 208 ? -16.930 30.301 44.149 1.00 28.22 208 TYR A O 1
ATOM 1534 N N . ILE A 1 209 ? -17.239 29.231 46.095 1.00 24.84 209 ILE A N 1
ATOM 1535 C CA . ILE A 1 209 ? -16.255 28.183 45.815 1.00 22.05 209 ILE A CA 1
ATOM 1536 C C . ILE A 1 209 ? -17.036 26.942 45.425 1.00 23.28 209 ILE A C 1
ATOM 1537 O O . ILE A 1 209 ? -17.852 26.457 46.206 1.00 27.03 209 ILE A O 1
ATOM 1542 N N . VAL A 1 210 ? -16.789 26.417 44.225 1.00 22.34 210 VAL A N 1
ATOM 1543 C CA . VAL A 1 210 ? -17.621 25.334 43.698 1.00 22.84 210 VAL A CA 1
ATOM 1544 C C . VAL A 1 210 ? -16.796 24.095 43.402 1.00 24.19 210 VAL A C 1
ATOM 1545 O O . VAL A 1 210 ? -15.816 24.171 42.670 1.00 23.16 210 VAL A O 1
ATOM 1549 N N . GLY A 1 211 ? -17.173 22.968 43.998 1.00 22.79 211 GLY A N 1
ATOM 1550 C CA . GLY A 1 211 ? -16.664 21.677 43.569 1.00 22.15 211 GLY A CA 1
ATOM 1551 C C . GLY A 1 211 ? -17.606 21.195 42.485 1.00 27.18 211 GLY A C 1
ATOM 1552 O O . GLY A 1 211 ? -18.717 20.771 42.783 1.00 25.06 211 GLY A O 1
ATOM 1553 N N . SER A 1 212 ? -17.185 21.279 41.224 1.00 23.31 212 SER A N 1
ATOM 1554 C CA . SER A 1 212 ? -18.096 20.996 40.117 1.00 22.04 212 SER A CA 1
ATOM 1555 C C . SER A 1 212 ? -18.139 19.510 39.765 1.00 21.83 212 SER A C 1
ATOM 1556 O O . SER A 1 212 ? -17.211 18.757 40.052 1.00 24.61 212 SER A O 1
ATOM 1559 N N . VAL A 1 213 ? -19.243 19.085 39.170 1.00 22.31 213 VAL A N 1
ATOM 1560 C CA . VAL A 1 213 ? -19.376 17.706 38.730 1.00 20.98 213 VAL A CA 1
ATOM 1561 C C . VAL A 1 213 ? -19.309 17.640 37.216 1.00 23.92 213 VAL A C 1
ATOM 1562 O O . VAL A 1 213 ? -19.519 18.635 36.532 1.00 23.33 213 VAL A O 1
ATOM 1566 N N . GLN A 1 214 ? -18.991 16.453 36.719 1.00 20.93 214 GLN A N 1
ATOM 1567 C CA . GLN A 1 214 ? -19.079 16.123 35.304 1.00 22.11 214 GLN A CA 1
ATOM 1568 C C . GLN A 1 214 ? -18.332 17.065 34.378 1.00 21.95 214 GLN A C 1
ATOM 1569 O O . GLN A 1 214 ? -18.781 17.322 33.255 1.00 24.62 214 GLN A O 1
ATOM 1575 N N . GLU A 1 215 ? -17.205 17.591 34.839 1.00 20.63 215 GLU A N 1
ATOM 1576 C CA . GLU A 1 215 ? -16.354 18.370 33.948 1.00 23.44 215 GLU A CA 1
ATOM 1577 C C . GLU A 1 215 ? -15.825 17.477 32.826 1.00 21.94 215 GLU A C 1
ATOM 1578 O O . GLU A 1 215 ? -15.713 17.917 31.678 1.00 25.12 215 GLU A O 1
ATOM 1584 N N . GLU A 1 216 ? -15.511 16.221 33.143 1.00 22.44 216 GLU A N 1
ATOM 1585 C CA . GLU A 1 216 ? -14.794 15.372 32.194 1.00 21.25 216 GLU A CA 1
ATOM 1586 C C . GLU A 1 216 ? -15.689 14.828 31.091 1.00 24.23 216 GLU A C 1
ATOM 1587 O O . GLU A 1 216 ? -15.194 14.238 30.124 1.00 24.89 216 GLU A O 1
ATOM 1593 N N . VAL A 1 217 ? -16.997 15.018 31.235 1.00 22.61 217 VAL A N 1
ATOM 1594 C CA . VAL A 1 217 ? -17.940 14.601 30.198 1.00 21.11 217 VAL A CA 1
ATOM 1595 C C . VAL A 1 217 ? -18.682 15.803 29.602 1.00 29.84 217 VAL A C 1
ATOM 1596 O O . VAL A 1 217 ? -19.833 15.688 29.184 1.00 36.60 217 VAL A O 1
ATOM 1600 N N . GLY A 1 218 ? -18.026 16.961 29.576 1.00 28.80 218 GLY A N 1
ATOM 1601 C CA . GLY A 1 218 ? -18.566 18.105 28.859 1.00 29.66 218 GLY A CA 1
ATOM 1602 C C . GLY A 1 218 ? -18.971 19.303 29.697 1.00 28.79 218 GLY A C 1
ATOM 1603 O O . GLY A 1 218 ? -19.894 20.039 29.326 1.00 30.86 218 GLY A O 1
ATOM 1604 N N . LEU A 1 219 ? -18.287 19.500 30.822 1.00 25.21 219 LEU A N 1
ATOM 1605 C CA . LEU A 1 219 ? -18.423 20.715 31.626 1.00 23.00 219 LEU A CA 1
ATOM 1606 C C . LEU A 1 219 ? -19.840 20.915 32.146 1.00 28.69 219 LEU A C 1
ATOM 1607 O O . LEU A 1 219 ? -20.324 22.046 32.251 1.00 27.35 219 LEU A O 1
ATOM 1612 N N . ARG A 1 220 ? -20.505 19.825 32.492 1.00 25.99 220 ARG A N 1
ATOM 1613 C CA . ARG A 1 220 ? -21.937 19.912 32.745 1.00 27.98 220 ARG A CA 1
ATOM 1614 C C . ARG A 1 220 ? -22.299 20.507 34.103 1.00 26.78 220 ARG A C 1
ATOM 1615 O O . ARG A 1 220 ? -23.272 21.259 34.217 1.00 24.78 220 ARG A O 1
ATOM 1623 N N . GLY A 1 221 ? -21.530 20.184 35.135 1.00 20.93 221 GLY A N 1
ATOM 1624 C CA . GLY A 1 221 ? -21.839 20.737 36.449 1.00 19.22 221 GLY A CA 1
ATOM 1625 C C . GLY A 1 221 ? -21.580 22.227 36.528 1.00 27.32 221 GLY A C 1
ATOM 1626 O O . GLY A 1 221 ? -22.380 22.976 37.095 1.00 22.31 221 GLY A O 1
ATOM 1627 N N . ALA A 1 222 ? -20.471 22.676 35.946 1.00 23.37 222 ALA A N 1
ATOM 1628 C CA . ALA A 1 222 ? -20.152 24.100 36.020 1.00 25.40 222 ALA A CA 1
ATOM 1629 C C . ALA A 1 222 ? -21.181 24.908 35.251 1.00 26.95 222 ALA A C 1
ATOM 1630 O O . ALA A 1 222 ? -21.419 26.076 35.558 1.00 28.59 222 ALA A O 1
ATOM 1632 N N . ARG A 1 223 ? -21.789 24.290 34.244 1.00 27.84 223 ARG A N 1
ATOM 1633 C CA . ARG A 1 223 ? -22.811 24.984 33.467 1.00 24.67 223 ARG A CA 1
ATOM 1634 C C . ARG A 1 223 ? -24.004 25.369 34.356 1.00 25.68 223 ARG A C 1
ATOM 1635 O O . ARG A 1 223 ? -24.445 26.524 34.357 1.00 22.71 223 ARG A O 1
ATOM 1643 N N . VAL A 1 224 ? -24.521 24.415 35.127 1.00 22.11 224 VAL A N 1
ATOM 1644 C CA . VAL A 1 224 ? -25.694 24.689 35.951 1.00 23.02 224 VAL A CA 1
ATOM 1645 C C . VAL A 1 224 ? -25.330 25.487 37.192 1.00 24.98 224 VAL A C 1
ATOM 1646 O O . VAL A 1 224 ? -26.116 26.309 37.650 1.00 26.05 224 VAL A O 1
ATOM 1650 N N . ALA A 1 225 ? -24.143 25.248 37.746 1.00 23.18 225 ALA A N 1
ATOM 1651 C CA . ALA A 1 225 ? -23.705 26.027 38.907 1.00 26.53 225 ALA A CA 1
ATOM 1652 C C . ALA A 1 225 ? -23.529 27.507 38.549 1.00 29.39 225 ALA A C 1
ATOM 1653 O O . ALA A 1 225 ? -23.899 28.383 39.325 1.00 26.53 225 ALA A O 1
ATOM 1655 N N . SER A 1 226 ? -22.945 27.788 37.384 1.00 25.17 226 SER A N 1
ATOM 1656 C CA . SER A 1 226 ? -22.812 29.174 36.924 1.00 22.77 226 SER A CA 1
ATOM 1657 C C . SER A 1 226 ? -24.179 29.820 36.732 1.00 21.04 226 SER A C 1
ATOM 1658 O O . SER A 1 226 ? -24.377 31.005 37.017 1.00 29.34 226 SER A O 1
ATOM 1661 N N . TYR A 1 227 ? -25.130 29.048 36.218 1.00 24.76 227 TYR A N 1
ATOM 1662 C CA . TYR A 1 227 ? -26.457 29.600 35.998 1.00 27.94 227 TYR A CA 1
ATOM 1663 C C . TYR A 1 227 ? -27.092 30.039 37.319 1.00 30.48 227 TYR A C 1
ATOM 1664 O O . TYR A 1 227 ? -27.653 31.133 37.424 1.00 23.79 227 TYR A O 1
ATOM 1673 N N . ALA A 1 228 ? -26.985 29.186 38.332 1.00 24.89 228 ALA A N 1
ATOM 1674 C CA . ALA A 1 228 ? -27.596 29.454 39.625 1.00 26.53 228 ALA A CA 1
ATOM 1675 C C . ALA A 1 228 ? -26.879 30.576 40.357 1.00 29.19 228 ALA A C 1
ATOM 1676 O O . ALA A 1 228 ? -27.513 31.403 41.006 1.00 28.09 228 ALA A O 1
ATOM 1678 N N . ILE A 1 229 ? -25.553 30.591 40.279 1.00 23.59 229 ILE A N 1
ATOM 1679 C CA . ILE A 1 229 ? -24.773 31.597 41.015 1.00 27.35 229 ILE A CA 1
ATOM 1680 C C . ILE A 1 229 ? -24.833 32.968 40.340 1.00 26.58 229 ILE A C 1
ATOM 1681 O O . ILE A 1 229 ? -24.871 34.010 41.002 1.00 27.11 229 ILE A O 1
ATOM 1686 N N . ASN A 1 230 ? -24.845 32.952 39.014 1.00 26.46 230 ASN A N 1
ATOM 1687 C CA . ASN A 1 230 ? -24.846 34.163 38.205 1.00 25.40 230 ASN A CA 1
ATOM 1688 C C . ASN A 1 230 ? -23.671 35.087 38.545 1.00 28.29 230 ASN A C 1
ATOM 1689 O O . ASN A 1 230 ? -23.866 36.250 38.874 1.00 28.09 230 ASN A O 1
ATOM 1694 N N . PRO A 1 231 ? -22.444 34.571 38.460 1.00 25.35 231 PRO A N 1
ATOM 1695 C CA . PRO A 1 231 ? -21.301 35.397 38.852 1.00 29.44 231 PRO A CA 1
ATOM 1696 C C . PRO A 1 231 ? -20.988 36.491 37.826 1.00 26.31 231 PRO A C 1
ATOM 1697 O O . PRO A 1 231 ? -21.408 36.406 36.675 1.00 28.69 231 PRO A O 1
ATOM 1701 N N . GLU A 1 232 ? -20.264 37.518 38.258 1.00 26.31 232 GLU A N 1
ATOM 1702 C CA . GLU A 1 232 ? -19.735 38.517 37.332 1.00 21.77 232 GLU A CA 1
ATOM 1703 C C . GLU A 1 232 ? -18.341 38.097 36.867 1.00 22.86 232 GLU A C 1
ATOM 1704 O O . GLU A 1 232 ? -17.907 38.439 35.762 1.00 28.97 232 GLU A O 1
ATOM 1710 N N . VAL A 1 233 ? -17.651 37.358 37.731 1.00 23.81 233 VAL A N 1
ATOM 1711 C CA . VAL A 1 233 ? -16.285 36.916 37.503 1.00 24.59 233 VAL A CA 1
ATOM 1712 C C . VAL A 1 233 ? -16.225 35.412 37.729 1.00 22.90 233 VAL A C 1
ATOM 1713 O O . VAL A 1 233 ? -16.881 34.891 38.636 1.00 24.55 233 VAL A O 1
ATOM 1717 N N . GLY A 1 234 ? -15.457 34.715 36.895 1.00 24.07 234 GLY A N 1
ATOM 1718 C CA . GLY A 1 234 ? -15.339 33.272 37.020 1.00 24.73 234 GLY A CA 1
ATOM 1719 C C . GLY A 1 234 ? -13.909 32.800 36.858 1.00 25.80 234 GLY A C 1
ATOM 1720 O O . GLY A 1 234 ? -13.230 33.192 35.916 1.00 27.51 234 GLY A O 1
ATOM 1721 N N . ILE A 1 235 ? -13.443 31.954 37.771 1.00 22.52 235 ILE A N 1
ATOM 1722 C CA . ILE A 1 235 ? -12.125 31.345 37.604 1.00 20.10 235 ILE A CA 1
ATOM 1723 C C . ILE A 1 235 ? -12.216 29.836 37.712 1.00 21.91 235 ILE A C 1
ATOM 1724 O O . ILE A 1 235 ? -12.730 29.305 38.697 1.00 23.39 235 ILE A O 1
ATOM 1729 N N . ALA A 1 236 ? -11.726 29.142 36.687 1.00 22.33 236 ALA A N 1
ATOM 1730 C CA . ALA A 1 236 ? -11.642 27.701 36.729 1.00 21.58 236 ALA A CA 1
ATOM 1731 C C . ALA A 1 236 ? -10.246 27.304 37.190 1.00 28.12 236 ALA A C 1
ATOM 1732 O O . ALA A 1 236 ? -9.245 27.821 36.697 1.00 24.10 236 ALA A O 1
ATOM 1734 N N . MET A 1 237 ? -10.184 26.381 38.136 1.00 22.14 237 MET A N 1
ATOM 1735 C CA . MET A 1 237 ? -8.911 25.824 38.549 1.00 23.85 237 MET A CA 1
ATOM 1736 C C . MET A 1 237 ? -8.899 24.384 38.055 1.00 25.68 237 MET A C 1
ATOM 1737 O O . MET A 1 237 ? -9.640 23.540 38.553 1.00 26.25 237 MET A O 1
ATOM 1742 N N . ASP A 1 238 ? -8.085 24.128 37.035 1.00 26.08 238 ASP A N 1
ATOM 1743 C CA . ASP A 1 238 ? -7.958 22.799 36.451 1.00 26.32 238 ASP A CA 1
ATOM 1744 C C . ASP A 1 238 ? -6.477 22.597 36.165 1.00 31.20 238 ASP A C 1
ATOM 1745 O O . ASP A 1 238 ? -5.713 23.548 36.206 1.00 38.71 238 ASP A O 1
ATOM 1750 N N . VAL A 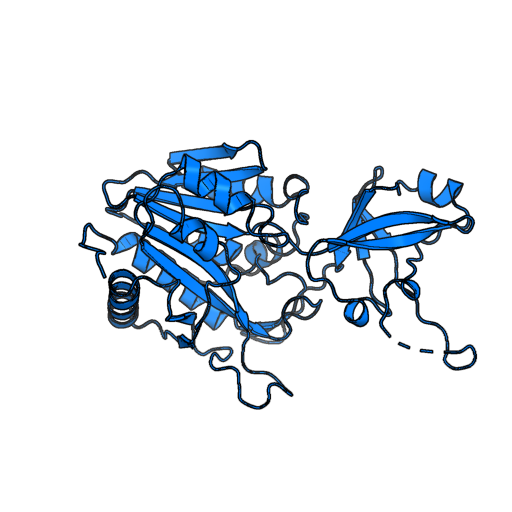1 239 ? -6.057 21.376 35.874 1.00 26.68 239 VAL A N 1
ATOM 1751 C CA . VAL A 1 239 ? -4.648 21.170 35.569 1.00 24.22 239 VAL A CA 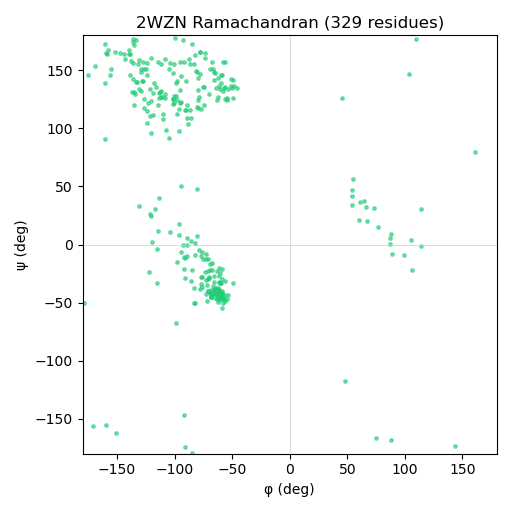1
ATOM 1752 C C . VAL A 1 239 ? -4.378 21.523 34.116 1.00 28.75 239 VAL A C 1
ATOM 1753 O O . VAL A 1 239 ? -5.300 21.614 33.313 1.00 28.70 239 VAL A O 1
ATOM 1757 N N . THR A 1 240 ? -3.113 21.725 33.771 1.00 22.38 240 THR A N 1
ATOM 1758 C CA . THR A 1 240 ? -2.767 21.892 32.373 1.00 24.10 240 THR A CA 1
ATOM 1759 C C . THR A 1 240 ? -1.523 21.075 32.030 1.00 24.51 240 THR A C 1
ATOM 1760 O O . THR A 1 240 ? -0.890 20.507 32.917 1.00 24.67 240 THR A O 1
ATOM 1764 N N . PHE A 1 241 ? -1.203 21.003 30.743 1.00 23.17 241 PHE A N 1
ATOM 1765 C CA . PHE A 1 241 ? -0.075 20.211 30.256 1.00 26.77 241 PHE A CA 1
ATOM 1766 C C . PHE A 1 241 ? 1.248 20.885 30.579 1.00 29.32 241 PHE A C 1
ATOM 1767 O O . PHE A 1 241 ? 1.395 22.085 30.372 1.00 26.50 241 PHE A O 1
ATOM 1775 N N . ALA A 1 242 ? 2.212 20.107 31.059 1.00 25.88 242 ALA A N 1
ATOM 1776 C CA . ALA A 1 242 ? 3.557 20.622 31.286 1.00 22.73 242 ALA A CA 1
ATOM 1777 C C . ALA A 1 242 ? 4.550 19.991 30.318 1.00 24.05 242 ALA A C 1
ATOM 1778 O O . ALA A 1 242 ? 4.329 18.900 29.805 1.00 23.99 242 ALA A O 1
ATOM 1780 N N . LYS A 1 243 ? 5.645 20.700 30.071 1.00 20.55 243 LYS A N 1
ATOM 1781 C CA . LYS A 1 243 ? 6.741 20.182 29.256 1.00 25.85 243 LYS A CA 1
ATOM 1782 C C . LYS A 1 243 ? 7.130 18.790 29.752 1.00 26.14 243 LYS A C 1
ATOM 1783 O O . LYS A 1 243 ? 7.258 18.569 30.960 1.00 26.39 243 LYS A O 1
ATOM 1789 N N . GLN A 1 244 ? 7.318 17.863 28.814 1.00 19.94 244 GLN A N 1
ATOM 1790 C CA . GLN A 1 244 ? 7.591 16.463 29.136 1.00 22.28 244 GLN A CA 1
ATOM 1791 C C . GLN A 1 244 ? 8.234 15.804 27.910 1.00 25.53 244 GLN A C 1
ATOM 1792 O O . GLN A 1 244 ? 8.299 16.415 26.835 1.00 23.62 244 GLN A O 1
ATOM 1798 N N . PRO A 1 245 ? 8.711 14.555 28.055 1.00 25.54 245 PRO A N 1
ATOM 1799 C CA . PRO A 1 245 ? 9.355 13.925 26.900 1.00 27.26 245 PRO A CA 1
ATOM 1800 C C . PRO A 1 245 ? 8.409 13.800 25.701 1.00 31.65 245 PRO A C 1
ATOM 1801 O O . PRO A 1 245 ? 7.202 13.597 25.877 1.00 27.09 245 PRO A O 1
ATOM 1805 N N . HIS A 1 246 ? 8.978 13.928 24.506 1.00 27.10 246 HIS A N 1
ATOM 1806 C CA . HIS A 1 246 ? 8.274 13.726 23.241 1.00 32.68 246 HIS A CA 1
ATOM 1807 C C . HIS A 1 246 ? 7.199 14.761 22.960 1.00 33.62 246 HIS A C 1
ATOM 1808 O O . HIS A 1 246 ? 6.315 14.515 22.148 1.00 31.37 246 HIS A O 1
ATOM 1815 N N . ASP A 1 247 ? 7.278 15.921 23.612 1.00 27.01 247 ASP A N 1
ATOM 1816 C CA . ASP A 1 247 ? 6.277 16.964 23.382 1.00 26.89 247 ASP A CA 1
ATOM 1817 C C . ASP A 1 247 ? 6.678 17.893 22.242 1.00 31.92 247 ASP A C 1
ATOM 1818 O O . ASP A 1 247 ? 5.950 18.829 21.908 1.00 36.40 247 ASP A O 1
ATOM 1823 N N . LYS A 1 248 ? 7.845 17.630 21.663 1.00 33.60 248 LYS A N 1
ATOM 1824 C CA . LYS A 1 248 ? 8.352 18.377 20.512 1.00 37.27 248 LYS A CA 1
ATOM 1825 C C . LYS A 1 248 ? 8.558 19.876 20.764 1.00 41.23 248 LYS A C 1
ATOM 1826 O O . LYS A 1 248 ? 8.622 20.671 19.821 1.00 35.82 248 LYS A O 1
ATOM 1832 N N . GLY A 1 249 ? 8.684 20.252 22.033 1.00 33.86 249 GLY A N 1
ATOM 1833 C CA . GLY A 1 249 ? 8.949 21.633 22.402 1.00 35.86 249 GLY A CA 1
ATOM 1834 C C . GLY A 1 249 ? 7.729 22.533 22.296 1.00 35.17 249 GLY A C 1
ATOM 1835 O O . GLY A 1 249 ? 7.847 23.758 22.323 1.00 34.84 249 GLY A O 1
ATOM 1836 N N . LYS A 1 250 ? 6.554 21.926 22.194 1.00 27.43 250 LYS A N 1
ATOM 1837 C CA . LYS A 1 250 ? 5.322 22.670 21.926 1.00 30.47 250 LYS A CA 1
ATOM 1838 C C . LYS A 1 250 ? 4.578 23.110 23.184 1.00 33.17 250 LYS A C 1
ATOM 1839 O O . LYS A 1 250 ? 3.634 23.898 23.115 1.00 31.46 250 LYS A O 1
ATOM 1845 N N . ILE A 1 251 ? 4.985 22.593 24.334 1.00 30.51 251 ILE A N 1
ATOM 1846 C CA . ILE A 1 251 ? 4.289 22.930 25.570 1.00 27.66 251 ILE A CA 1
ATOM 1847 C C . ILE A 1 251 ? 5.067 23.993 26.324 1.00 29.65 251 ILE A C 1
ATOM 1848 O O . ILE A 1 251 ? 6.261 23.827 26.581 1.00 28.04 251 ILE A O 1
ATOM 1853 N N . VAL A 1 252 ? 4.386 25.080 26.687 1.00 24.48 252 VAL A N 1
ATOM 1854 C CA . VAL A 1 252 ? 5.055 26.214 27.321 1.00 28.43 252 VAL A CA 1
ATOM 1855 C C . VAL A 1 252 ? 5.267 26.049 28.827 1.00 27.94 252 VAL A C 1
ATOM 1856 O O . VAL A 1 252 ? 6.373 26.251 29.321 1.00 30.85 252 VAL A O 1
ATOM 1860 N N . PRO A 1 253 ? 4.211 25.688 29.568 1.00 27.80 253 PRO A N 1
ATOM 1861 C CA . PRO A 1 253 ? 4.386 25.608 31.026 1.00 23.92 253 PRO A CA 1
ATOM 1862 C C . PRO A 1 253 ? 5.353 24.492 31.441 1.00 25.51 253 PRO A C 1
ATOM 1863 O O . PRO A 1 253 ? 5.433 23.471 30.765 1.00 27.38 253 PRO A O 1
ATOM 1867 N N . GLU A 1 254 ? 6.082 24.692 32.536 1.00 24.18 254 GLU A N 1
ATOM 1868 C CA . GLU A 1 254 ? 6.994 23.664 33.034 1.00 25.58 254 GLU A CA 1
ATOM 1869 C C . GLU A 1 254 ? 6.765 23.404 34.506 1.00 23.75 254 GLU A C 1
ATOM 1870 O O . GLU A 1 254 ? 6.405 24.313 35.262 1.00 27.83 254 GLU A O 1
ATOM 1876 N N . LEU A 1 255 ? 7.006 22.166 34.918 1.00 23.40 255 LEU A N 1
ATOM 1877 C CA . LEU A 1 255 ? 6.928 21.816 36.325 1.00 24.00 255 LEU A CA 1
ATOM 1878 C C . LEU A 1 255 ? 7.885 22.696 37.121 1.00 25.63 255 LEU A C 1
ATOM 1879 O O . LEU A 1 255 ? 9.036 22.891 36.729 1.00 26.12 255 LEU A O 1
ATOM 1884 N N . GLY A 1 256 ? 7.401 23.225 38.237 1.00 32.47 256 GLY A N 1
ATOM 1885 C CA . GLY A 1 256 ? 8.245 23.962 39.158 1.00 32.91 256 GLY A CA 1
ATOM 1886 C C . GLY A 1 256 ? 8.388 25.437 38.849 1.00 30.08 256 GLY A C 1
ATOM 1887 O O . GLY A 1 256 ? 9.084 26.158 39.567 1.00 31.34 256 GLY A O 1
ATOM 1888 N N . LYS A 1 257 ? 7.739 25.904 37.792 1.00 26.54 257 LYS A N 1
ATOM 1889 C CA . LYS A 1 257 ? 7.842 27.319 37.451 1.00 28.62 257 LYS A CA 1
ATOM 1890 C C . LYS A 1 257 ? 6.592 28.101 37.827 1.00 27.95 257 LYS A C 1
ATOM 1891 O O . LYS A 1 257 ? 6.425 29.257 37.431 1.00 28.08 257 LYS A O 1
ATOM 1897 N N . GLY A 1 258 ? 5.707 27.465 38.585 1.00 23.15 258 GLY A N 1
ATOM 1898 C CA . GLY A 1 258 ? 4.588 28.168 39.183 1.00 28.08 258 GLY A CA 1
ATOM 1899 C C . GLY A 1 258 ? 3.243 27.822 38.581 1.00 26.57 258 GLY A C 1
ATOM 1900 O O . GLY A 1 258 ? 3.166 27.054 37.627 1.00 26.75 258 GLY A O 1
ATOM 1901 N N . PRO A 1 259 ? 2.173 28.399 39.139 1.00 24.98 259 PRO A N 1
ATOM 1902 C CA . PRO A 1 259 ? 0.841 28.284 38.548 1.00 22.94 259 PRO A CA 1
ATOM 1903 C C . PRO A 1 259 ? 0.842 28.822 37.130 1.00 22.77 259 PRO A C 1
ATOM 1904 O O . PRO A 1 259 ? 1.686 29.639 36.767 1.00 22.83 259 PRO A O 1
ATOM 1908 N N . VAL A 1 260 ? -0.119 28.370 36.339 1.00 24.73 260 VAL A N 1
ATOM 1909 C CA . VAL A 1 260 ? -0.255 28.811 34.967 1.00 23.10 260 VAL A CA 1
ATOM 1910 C C . VAL A 1 260 ? -1.565 29.559 34.791 1.00 22.14 260 VAL A C 1
ATOM 1911 O O . VAL A 1 260 ? -2.600 29.123 35.279 1.00 26.35 260 VAL A O 1
ATOM 1915 N N . MET A 1 261 ? -1.527 30.688 34.094 1.00 22.81 261 MET A N 1
ATOM 1916 C CA . MET A 1 261 ? -2.767 31.336 33.702 1.00 18.86 261 MET A CA 1
ATOM 1917 C C . MET A 1 261 ? -2.797 31.586 32.197 1.00 23.93 261 MET A C 1
ATOM 1918 O O . MET A 1 261 ? -1.959 32.309 31.661 1.00 27.59 261 MET A O 1
ATOM 1923 N N . ASP A 1 262 ? -3.768 30.961 31.536 1.00 23.42 262 ASP A N 1
ATOM 1924 C CA . ASP A 1 262 ? -3.970 31.096 30.089 1.00 24.85 262 ASP A CA 1
ATOM 1925 C C . ASP A 1 262 ? -4.154 32.542 29.653 1.00 25.84 262 ASP A C 1
ATOM 1926 O O . ASP A 1 262 ? -4.557 33.396 30.447 1.00 23.67 262 ASP A O 1
ATOM 1931 N N . VAL A 1 263 ? -3.863 32.793 28.381 1.00 22.28 263 VAL A 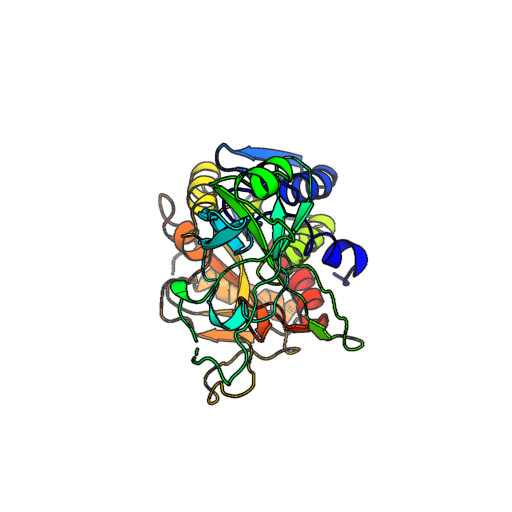N 1
ATOM 1932 C CA . VAL A 1 263 ? -4.322 33.995 27.701 1.00 23.16 263 VAL A CA 1
ATOM 1933 C C . VAL A 1 263 ? -5.039 33.531 26.435 1.00 25.38 263 VAL A C 1
ATOM 1934 O O . VAL A 1 263 ? -4.711 32.477 25.884 1.00 26.99 263 VAL A O 1
ATOM 1938 N N . GLY A 1 264 ? -6.020 34.304 25.978 1.00 24.77 264 GLY A N 1
ATOM 1939 C CA . GLY A 1 264 ? -6.782 33.918 24.799 1.00 23.54 264 GLY A CA 1
ATOM 1940 C C . GLY A 1 264 ? -8.247 34.307 24.918 1.00 21.96 264 GLY A C 1
ATOM 1941 O O . GLY A 1 264 ? -8.646 34.985 25.861 1.00 25.86 264 GLY A O 1
ATOM 1942 N N . PRO A 1 265 ? -9.066 33.876 23.957 1.00 22.57 265 PRO A N 1
ATOM 1943 C CA . PRO A 1 265 ? -10.475 34.284 23.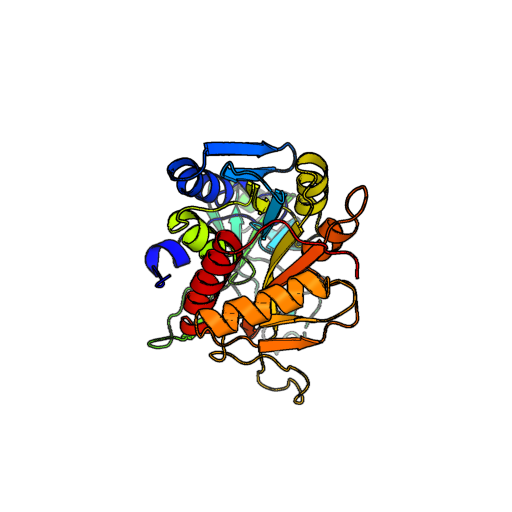881 1.00 22.00 265 PRO A CA 1
ATOM 1944 C C . PRO A 1 265 ? -11.301 33.934 25.118 1.00 27.03 265 PRO A C 1
ATOM 1945 O O . PRO A 1 265 ? -12.255 34.657 25.425 1.00 24.52 265 PRO A O 1
ATOM 1949 N N . ASN A 1 266 ? -10.946 32.862 25.826 1.00 21.51 266 ASN A N 1
ATOM 1950 C CA . ASN A 1 266 ? -11.703 32.456 27.019 1.00 20.88 266 ASN A CA 1
ATOM 1951 C C . ASN A 1 266 ? -11.326 33.332 28.215 1.00 23.71 266 ASN A C 1
ATOM 1952 O O . ASN A 1 266 ? -11.889 33.203 29.297 1.00 23.37 266 ASN A O 1
ATOM 1957 N N . ILE A 1 267 ? -10.351 34.211 28.019 1.00 22.51 267 ILE A N 1
ATOM 1958 C CA . ILE A 1 267 ? -9.704 34.867 29.149 1.00 22.88 267 ILE A CA 1
ATOM 1959 C C . ILE A 1 267 ? -9.902 36.386 29.099 1.00 26.82 267 ILE A C 1
ATOM 1960 O O . ILE A 1 267 ? -9.379 37.057 28.213 1.00 24.28 267 ILE A O 1
ATOM 1965 N N . ASN A 1 268 ? -10.679 36.916 30.033 1.00 22.82 268 ASN A N 1
ATOM 1966 C CA . ASN A 1 268 ? -10.934 38.351 30.085 1.00 24.63 268 ASN A CA 1
ATOM 1967 C C . ASN A 1 268 ? -9.635 39.114 30.324 1.00 23.69 268 ASN A C 1
ATOM 1968 O O . ASN A 1 268 ? -8.910 38.823 31.271 1.00 26.06 268 ASN A O 1
ATOM 1973 N N . PRO A 1 269 ? -9.336 40.093 29.461 1.00 25.31 269 PRO A N 1
ATOM 1974 C CA . PRO A 1 269 ? -8.055 40.811 29.484 1.00 26.54 269 PRO A CA 1
ATOM 1975 C C . PRO A 1 269 ? -7.856 41.603 30.776 1.00 27.72 269 PRO A C 1
ATOM 1976 O O . PRO A 1 269 ? -6.752 41.627 31.306 1.00 28.22 269 PRO A O 1
ATOM 1980 N N . LYS A 1 270 ? -8.908 42.237 31.278 1.00 26.69 270 LYS A N 1
ATOM 1981 C CA . LYS A 1 270 ? -8.782 43.027 32.499 1.00 28.31 270 LYS A CA 1
ATOM 1982 C C . LYS A 1 270 ? -8.524 42.125 33.707 1.00 25.76 270 LYS A C 1
ATOM 1983 O O . LYS A 1 270 ? -7.672 42.414 34.544 1.00 29.20 270 LYS A O 1
ATOM 1989 N N . LEU A 1 271 ? -9.275 41.032 33.798 1.00 27.28 271 LEU A N 1
ATOM 1990 C CA . LEU A 1 271 ? -9.094 40.087 34.894 1.00 28.09 271 LEU A CA 1
ATOM 1991 C C . LEU A 1 271 ? -7.696 39.465 34.852 1.00 26.83 271 LEU A C 1
ATOM 1992 O O . LEU A 1 271 ? -7.069 39.249 35.890 1.00 28.12 271 LEU A O 1
ATOM 1997 N N . ARG A 1 272 ? -7.212 39.179 33.645 1.00 26.55 272 ARG A N 1
ATOM 1998 C CA . ARG A 1 272 ? -5.917 38.523 33.477 1.00 24.73 272 ARG A CA 1
ATOM 1999 C C . ARG A 1 272 ? -4.773 39.490 33.820 1.00 26.73 272 ARG A C 1
ATOM 2000 O O . ARG A 1 272 ? -3.744 39.086 34.369 1.00 27.03 272 ARG A O 1
ATOM 2008 N N . ALA A 1 273 ? -4.965 40.766 33.500 1.00 27.85 273 ALA A N 1
ATOM 2009 C CA . ALA A 1 273 ? -4.006 41.805 33.869 1.00 30.80 273 ALA A CA 1
ATOM 2010 C C . ALA A 1 273 ? -3.985 42.001 35.389 1.00 31.48 273 ALA 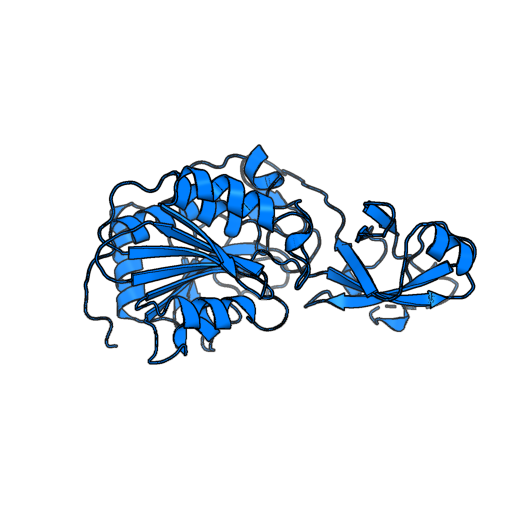A C 1
ATOM 2011 O O . ALA A 1 273 ? -2.925 42.151 35.998 1.00 30.98 273 ALA A O 1
ATOM 2013 N N . PHE A 1 274 ? -5.168 42.012 35.993 1.00 31.32 274 PHE A N 1
ATOM 2014 C CA . PHE A 1 274 ? -5.285 42.070 37.445 1.00 30.47 274 PHE A CA 1
ATOM 2015 C C . PHE A 1 274 ? -4.522 40.912 38.094 1.00 27.77 274 PHE A C 1
ATOM 2016 O O . PH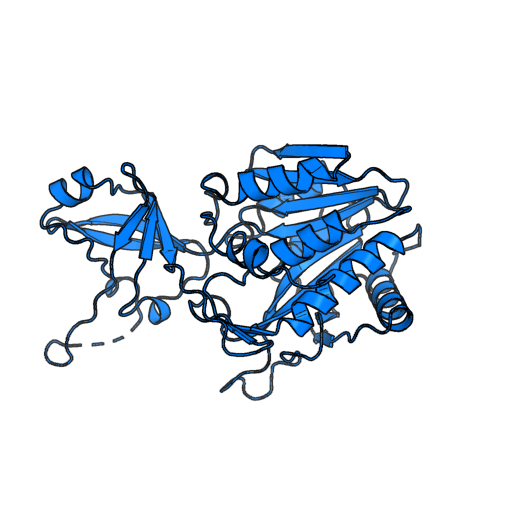E A 1 274 ? -3.802 41.097 39.077 1.00 27.39 274 PHE A O 1
ATOM 2024 N N . ALA A 1 275 ? -4.654 39.719 37.528 1.00 24.42 275 ALA A N 1
ATOM 2025 C CA . ALA A 1 275 ? -3.943 38.556 38.044 1.00 24.05 275 ALA A CA 1
ATOM 2026 C C . ALA A 1 275 ? -2.419 38.715 37.980 1.00 29.56 275 ALA A C 1
ATOM 2027 O O . ALA A 1 275 ? -1.719 38.314 38.906 1.00 29.64 275 ALA A O 1
ATOM 2029 N N . ASP A 1 276 ? -1.907 39.285 36.889 1.00 27.17 276 ASP A N 1
ATOM 2030 C CA . ASP A 1 276 ? -0.483 39.622 36.798 1.00 34.02 276 ASP A CA 1
ATOM 2031 C C . ASP A 1 276 ? -0.031 40.573 37.903 1.00 28.71 276 ASP A C 1
ATOM 2032 O O . ASP A 1 276 ? 1.013 40.374 38.511 1.00 35.44 276 ASP A O 1
ATOM 2037 N N . GLU A 1 277 ? -0.800 41.633 38.125 1.00 30.58 277 GLU A N 1
ATOM 2038 C CA . GLU A 1 277 ? -0.472 42.617 39.160 1.00 31.14 277 GLU A CA 1
ATOM 2039 C C . GLU A 1 277 ? -0.426 41.959 40.533 1.00 32.40 277 GLU A C 1
ATOM 2040 O O . GLU A 1 277 ? 0.461 42.236 41.337 1.00 31.46 277 GLU A O 1
ATOM 2046 N N . VAL A 1 278 ? -1.396 41.093 40.808 1.00 27.37 278 VAL A N 1
ATOM 2047 C CA . VAL A 1 278 ? -1.424 40.385 42.078 1.00 24.57 278 VAL A CA 1
ATOM 2048 C C . VAL A 1 278 ? -0.228 39.456 42.209 1.00 27.42 278 VAL A C 1
ATOM 2049 O O . VAL A 1 278 ? 0.426 39.427 43.249 1.00 27.32 278 VAL A O 1
ATOM 2053 N N . ALA A 1 279 ? 0.066 38.693 41.160 1.00 26.03 279 ALA A N 1
ATOM 2054 C CA . ALA A 1 279 ? 1.224 37.807 41.211 1.00 27.68 279 ALA A CA 1
ATOM 2055 C C . ALA A 1 279 ? 2.511 38.599 41.463 1.00 29.76 279 ALA A C 1
ATOM 2056 O O . ALA A 1 279 ? 3.386 38.164 42.215 1.00 31.33 279 ALA A O 1
ATOM 2058 N N . LYS A 1 280 ? 2.629 39.763 40.843 1.00 29.82 280 LYS A N 1
ATOM 2059 C CA . LYS A 1 280 ? 3.833 40.565 41.029 1.00 31.87 280 LYS A CA 1
ATOM 2060 C C . LYS A 1 280 ? 3.893 41.089 42.464 1.00 36.92 280 LYS A C 1
ATOM 2061 O O . LYS A 1 280 ? 4.944 41.031 43.116 1.00 37.84 280 LYS A O 1
ATOM 2067 N N . LYS A 1 281 ? 2.760 41.591 42.956 1.00 34.42 281 LYS A N 1
ATOM 2068 C CA . LYS A 1 281 ? 2.689 42.121 44.318 1.00 35.57 281 LYS A CA 1
ATOM 2069 C C . LYS A 1 281 ? 3.113 41.077 45.365 1.00 36.49 281 LYS A C 1
ATOM 2070 O O . LYS A 1 281 ? 3.887 41.374 46.265 1.00 30.69 281 LYS A O 1
ATOM 2076 N N . TYR A 1 282 ? 2.601 39.859 45.248 1.00 31.23 282 TYR A N 1
ATOM 2077 C CA . TYR A 1 282 ? 2.931 38.805 46.209 1.00 31.51 282 TYR A CA 1
ATOM 2078 C C . TYR A 1 282 ? 4.174 38.001 45.815 1.00 36.60 282 TYR A C 1
ATOM 2079 O O . TYR A 1 282 ? 4.528 37.019 46.475 1.00 34.71 282 TYR A O 1
ATOM 2088 N N . GLU A 1 283 ? 4.838 38.434 44.744 1.00 33.76 283 GLU A N 1
ATOM 2089 C CA . GLU A 1 283 ? 6.044 37.771 44.251 1.00 33.51 283 GLU A CA 1
ATOM 2090 C C . GLU A 1 283 ? 5.826 36.274 44.003 1.00 32.34 283 GLU A C 1
ATOM 2091 O O . GLU A 1 283 ? 6.637 35.436 44.393 1.00 36.33 283 GLU A O 1
ATOM 2097 N N . ILE A 1 284 ? 4.723 35.947 43.339 1.00 30.30 284 ILE A N 1
ATOM 2098 C CA . ILE A 1 284 ? 4.416 34.565 42.980 1.00 30.30 284 ILE A CA 1
ATOM 2099 C C . ILE A 1 284 ? 4.753 34.360 41.513 1.00 31.68 284 ILE A C 1
ATOM 2100 O O . ILE A 1 284 ? 4.286 35.112 40.660 1.00 27.06 284 ILE A O 1
ATOM 2105 N N . PRO A 1 285 ? 5.586 33.355 41.211 1.00 28.33 285 PRO A N 1
ATOM 2106 C CA . PRO A 1 285 ? 5.914 33.083 39.805 1.00 30.07 285 PRO A CA 1
ATOM 2107 C C . PRO A 1 285 ? 4.657 32.659 39.040 1.00 27.30 285 PRO A C 1
ATOM 2108 O O . PRO A 1 285 ? 3.875 31.849 39.542 1.00 29.13 285 PRO A O 1
ATOM 2112 N N . LEU A 1 286 ? 4.457 33.211 37.847 1.00 25.26 286 LEU A N 1
ATOM 2113 C CA . LEU A 1 286 ? 3.230 32.961 37.102 1.00 27.59 286 LEU A CA 1
ATOM 2114 C C . LEU A 1 286 ? 3.560 32.671 35.646 1.00 27.46 286 LEU A C 1
ATOM 2115 O O . LEU A 1 286 ? 4.154 33.500 34.966 1.00 29.33 286 LEU A O 1
ATOM 2120 N N . GLN A 1 287 ? 3.179 31.486 35.172 1.00 24.21 287 GLN A N 1
ATOM 2121 C CA . GLN A 1 287 ? 3.446 31.108 33.794 1.00 27.83 287 GLN A CA 1
ATOM 2122 C C . GLN A 1 287 ? 2.282 31.494 32.903 1.00 28.39 287 GLN A C 1
ATOM 2123 O O . GLN A 1 287 ? 1.150 31.649 33.367 1.00 26.47 287 GLN A O 1
ATOM 2129 N N . VAL A 1 288 ? 2.571 31.637 31.620 1.00 22.09 288 VAL A N 1
ATOM 2130 C CA . VAL A 1 288 ? 1.552 31.960 30.631 1.00 27.53 288 VAL A CA 1
ATOM 2131 C C . VAL A 1 288 ? 1.346 30.776 29.695 1.00 28.64 288 VAL A C 1
ATOM 2132 O O . VAL A 1 288 ? 2.304 30.219 29.162 1.00 32.86 288 VAL A O 1
ATOM 2136 N N . GLU A 1 289 ? 0.094 30.396 29.490 1.00 25.38 289 GLU A N 1
ATOM 2137 C CA . GLU A 1 289 ? -0.240 29.392 28.486 1.00 24.73 289 GLU A CA 1
ATOM 2138 C C . GLU A 1 289 ? -1.049 30.039 27.361 1.00 26.20 289 GLU A C 1
ATOM 2139 O O . GLU A 1 289 ? -2.068 30.677 27.617 1.00 25.86 289 GLU A O 1
ATOM 2145 N N . PRO A 1 290 ? -0.605 29.880 26.109 1.00 22.52 290 PRO A N 1
ATOM 2146 C CA . PRO A 1 290 ? -1.414 30.417 25.014 1.00 24.09 290 PRO A CA 1
ATOM 2147 C C . PRO A 1 290 ? -2.574 29.472 24.698 1.00 27.47 290 PRO A C 1
ATOM 2148 O O . PRO A 1 290 ? -2.328 28.332 24.298 1.00 27.28 290 PRO A O 1
ATOM 2152 N N . SER A 1 291 ? -3.809 29.933 24.872 1.00 27.11 291 SER A N 1
ATOM 2153 C CA . SER A 1 291 ? -4.984 29.133 24.531 1.00 28.72 291 SER A CA 1
ATOM 2154 C C . SER A 1 291 ? -5.846 29.841 23.478 1.00 25.06 291 SER A C 1
ATOM 2155 O O . SER A 1 291 ? -6.670 30.693 23.808 1.00 25.32 291 SER A O 1
ATOM 2158 N N . PRO A 1 292 ? -5.644 29.494 22.205 1.00 25.35 292 PRO A N 1
ATOM 2159 C CA . PRO A 1 292 ? -6.324 30.180 21.101 1.00 25.98 292 PRO A CA 1
ATOM 2160 C C . PRO A 1 292 ? -7.791 29.778 20.962 1.00 29.96 292 PRO A C 1
ATOM 2161 O O . PRO A 1 292 ? -8.538 30.423 20.225 1.00 25.40 292 PRO A O 1
ATOM 2165 N N . ARG A 1 293 ? -8.192 28.716 21.651 1.00 26.11 293 ARG A N 1
ATOM 2166 C CA . ARG A 1 293 ? -9.584 28.260 21.612 1.00 33.03 293 ARG A CA 1
ATOM 2167 C C . ARG A 1 293 ? -10.249 28.407 22.977 1.00 29.43 293 ARG A C 1
ATOM 2168 O O . ARG A 1 293 ? -9.568 28.450 23.999 1.00 33.07 293 ARG A O 1
ATOM 2176 N N . PRO A 1 294 ? -11.587 28.484 22.998 1.00 31.15 294 PRO A N 1
ATOM 2177 C CA . PRO A 1 294 ? -12.281 28.322 24.281 1.00 30.69 294 PRO A CA 1
ATOM 2178 C C . PRO A 1 294 ? -11.721 27.089 24.950 1.00 32.04 294 PRO A C 1
ATOM 2179 O O . PRO A 1 294 ? -11.521 26.078 24.281 1.00 28.20 294 PRO A O 1
ATOM 2183 N N . THR A 1 295 ? -11.455 27.173 26.244 1.00 28.93 295 THR A N 1
ATOM 2184 C CA . THR A 1 295 ? -10.679 26.140 26.914 1.00 30.35 295 THR A CA 1
ATOM 2185 C C . THR A 1 295 ? -11.482 24.860 27.123 1.00 29.99 295 THR A C 1
ATOM 2186 O O . THR A 1 295 ? -12.710 24.846 27.004 1.00 31.16 295 THR A O 1
ATOM 2190 N N . GLY A 1 296 ? -10.779 23.781 27.441 1.00 28.24 296 GLY A N 1
ATOM 2191 C CA . GLY A 1 296 ? -11.451 22.559 27.846 1.00 33.27 296 GLY A CA 1
ATOM 2192 C C . GLY A 1 296 ? -11.543 22.510 29.359 1.00 34.83 296 GLY A C 1
ATOM 2193 O O . GLY A 1 296 ? -11.160 21.524 29.982 1.00 41.59 296 GLY A O 1
ATOM 2194 N N . THR A 1 297 ? -12.027 23.593 29.959 1.00 27.41 297 THR A N 1
ATOM 2195 C CA . THR A 1 297 ? -12.168 23.656 31.408 1.00 24.94 297 THR A CA 1
ATOM 2196 C C . THR A 1 297 ? -13.511 24.274 31.713 1.00 24.45 297 THR A C 1
ATOM 2197 O O . THR A 1 297 ? -14.192 24.758 30.809 1.00 22.93 297 THR A O 1
ATOM 2201 N N . ASP A 1 298 ? -13.868 24.304 32.994 1.00 25.96 298 ASP A N 1
ATOM 2202 C CA . ASP A 1 298 ? -15.140 24.883 33.418 1.00 25.81 298 ASP A CA 1
ATOM 2203 C C . ASP A 1 298 ? -15.286 26.358 33.011 1.00 32.27 298 ASP A C 1
ATOM 2204 O O . ASP A 1 298 ? -16.406 26.881 32.935 1.00 24.33 298 ASP A O 1
ATOM 2209 N N . ALA A 1 299 ? -14.167 27.031 32.748 1.00 23.95 299 ALA A N 1
ATOM 2210 C CA . ALA A 1 299 ? -14.219 28.453 32.400 1.00 28.25 299 ALA A CA 1
ATOM 2211 C C . ALA A 1 299 ? -14.899 28.656 31.046 1.00 27.46 299 ALA A C 1
ATOM 2212 O O . ALA A 1 299 ? -15.387 29.741 30.737 1.00 24.69 299 ALA A O 1
ATOM 2214 N N . ASN A 1 300 ? -14.902 27.608 30.233 1.00 23.66 300 ASN A N 1
ATOM 2215 C CA . ASN A 1 300 ? -15.563 27.651 28.938 1.00 24.97 300 ASN A CA 1
ATOM 2216 C C . ASN A 1 300 ? -17.048 27.959 29.116 1.00 26.80 300 ASN A C 1
ATOM 2217 O O . ASN A 1 300 ? -17.577 28.936 28.563 1.00 23.42 300 ASN A O 1
ATOM 2222 N N . VAL A 1 301 ? -17.720 27.157 29.931 1.00 22.99 301 VAL A N 1
ATOM 2223 C CA . VAL A 1 301 ? -19.153 27.360 30.148 1.00 23.14 301 VAL A CA 1
ATOM 2224 C C . VAL A 1 301 ? -19.462 28.523 31.090 1.00 25.59 301 VAL A C 1
ATOM 2225 O O . VAL A 1 301 ? -20.519 29.137 30.990 1.00 25.81 301 VAL A O 1
ATOM 2229 N N . MET A 1 302 ? -18.553 28.839 32.005 1.00 23.03 302 MET A N 1
ATOM 2230 C CA . MET A 1 302 ? -18.787 29.998 32.862 1.00 21.46 302 MET A CA 1
ATOM 2231 C C . MET A 1 302 ? -18.830 31.268 32.029 1.00 21.44 302 MET A C 1
ATOM 2232 O O . MET A 1 302 ? -19.674 32.146 32.244 1.00 24.07 302 MET A O 1
ATOM 2237 N N . GLN A 1 303 ? -17.924 31.374 31.063 1.00 21.01 303 GLN A N 1
ATOM 2238 C CA . GLN A 1 303 ? -17.818 32.613 30.288 1.00 24.28 303 GLN A CA 1
ATOM 2239 C C . GLN A 1 303 ? -19.086 32.934 29.519 1.00 26.98 303 GLN A C 1
ATOM 2240 O O . GLN A 1 303 ? -19.488 34.094 29.421 1.00 24.95 303 GLN A O 1
ATOM 2246 N N . ILE A 1 304 ? -19.719 31.911 28.958 1.00 23.94 304 ILE A N 1
ATOM 2247 C CA . ILE A 1 304 ? -20.922 32.142 28.159 1.00 24.12 304 ILE A CA 1
ATOM 2248 C C . ILE A 1 304 ? -22.203 31.934 28.969 1.00 28.63 304 ILE A C 1
ATOM 2249 O O . ILE A 1 304 ? -23.290 31.760 28.413 1.00 27.21 304 ILE A O 1
ATOM 2254 N N . ASN A 1 305 ? -22.068 31.952 30.286 1.00 25.85 305 ASN A N 1
ATOM 2255 C CA . ASN A 1 305 ? -23.232 31.865 31.163 1.00 25.20 305 ASN A CA 1
ATOM 2256 C C . ASN A 1 305 ? -24.086 33.129 31.124 1.00 25.99 305 ASN A C 1
ATOM 2257 O O . ASN A 1 305 ? -23.578 34.240 31.292 1.00 25.77 305 ASN A O 1
ATOM 2262 N N . LYS A 1 306 ? -25.388 32.948 30.915 1.00 26.04 306 LYS A N 1
ATOM 2263 C CA . LYS A 1 306 ? -26.357 34.046 30.986 1.00 26.11 306 LYS A CA 1
ATOM 2264 C C . LYS A 1 306 ? -25.890 35.273 30.193 1.00 31.70 306 LYS A C 1
ATOM 2265 O O . LYS A 1 306 ? -25.724 35.183 28.978 1.00 27.99 306 LYS A O 1
ATOM 2271 N N . GLU A 1 307 ? -25.662 36.405 30.851 1.00 27.44 307 GLU A N 1
ATOM 2272 C CA . GLU A 1 307 ? -25.271 37.613 30.109 1.00 27.76 307 GLU A CA 1
ATOM 2273 C C . GLU A 1 307 ? -23.767 37.731 29.844 1.00 32.70 307 GLU A C 1
ATOM 2274 O O . GLU A 1 307 ? -23.306 38.727 29.266 1.00 28.54 307 GLU A O 1
ATOM 2280 N N . GLY A 1 308 ? -23.017 36.713 30.255 1.00 27.08 308 GLY A N 1
ATOM 2281 C CA . GLY A 1 308 ? -21.578 36.687 30.065 1.00 25.06 308 GLY A CA 1
ATOM 2282 C C . GLY A 1 308 ? -20.836 36.990 31.354 1.00 24.06 308 GLY A C 1
ATOM 2283 O O . GLY A 1 308 ? -21.308 37.769 32.193 1.00 26.29 308 GLY A O 1
ATOM 2284 N N . VAL A 1 309 ? -19.673 36.368 31.503 1.00 23.50 309 VAL A N 1
ATOM 2285 C CA . VAL A 1 309 ? -18.886 36.423 32.732 1.00 23.71 309 VAL A CA 1
ATOM 2286 C C . VAL A 1 309 ? -17.432 36.724 32.387 1.00 26.99 309 VAL A C 1
ATOM 2287 O O . VAL A 1 309 ? -16.909 36.204 31.404 1.00 24.31 309 VAL A O 1
ATOM 2291 N N . ALA A 1 310 ? -16.774 37.557 33.184 1.00 26.27 310 ALA A N 1
ATOM 2292 C CA . ALA A 1 310 ? -15.340 37.775 33.015 1.00 26.37 310 ALA A CA 1
ATOM 2293 C C . ALA A 1 310 ? -14.605 36.583 33.594 1.00 21.51 310 ALA A C 1
ATOM 2294 O O . ALA A 1 310 ? -14.669 36.335 34.794 1.00 24.94 310 ALA A O 1
ATOM 2296 N N . THR A 1 311 ? -13.881 35.847 32.750 1.00 21.73 311 THR A N 1
ATOM 2297 C CA . THR A 1 311 ? -13.324 34.570 33.176 1.00 24.52 311 THR A CA 1
ATOM 2298 C C . THR A 1 311 ? -11.819 34.471 32.999 1.00 26.13 311 THR A C 1
ATOM 2299 O O . THR A 1 311 ? -11.223 35.154 32.171 1.00 24.07 311 THR A O 1
ATOM 2303 N N . ALA A 1 312 ? -11.218 33.586 33.781 1.00 23.98 312 ALA A N 1
ATOM 2304 C CA . ALA A 1 312 ? -9.809 33.273 33.637 1.00 23.36 312 ALA A CA 1
ATOM 2305 C C . ALA A 1 312 ? -9.601 31.848 34.103 1.00 27.12 312 ALA A C 1
ATOM 2306 O O . ALA A 1 312 ? -10.481 31.252 34.725 1.00 25.46 312 ALA A O 1
ATOM 2308 N N . VAL A 1 313 ? -8.449 31.288 33.768 1.00 23.95 313 VAL A N 1
ATOM 2309 C CA . VAL A 1 313 ? -8.125 29.928 34.156 1.00 21.77 313 VAL A CA 1
ATOM 2310 C C . VAL A 1 313 ? -6.847 29.987 34.968 1.00 26.22 313 VAL A C 1
ATOM 2311 O O . VAL A 1 313 ? -5.914 30.704 34.614 1.00 24.94 313 VAL A O 1
ATOM 2315 N N . LEU A 1 314 ? -6.840 29.279 36.090 1.00 23.32 314 LEU A N 1
ATOM 2316 C CA . LEU A 1 314 ? -5.683 29.220 36.976 1.00 19.34 314 LEU A CA 1
ATOM 2317 C C . LEU A 1 314 ? -5.356 27.743 37.114 1.00 23.98 314 LEU A C 1
ATOM 2318 O O . LEU A 1 314 ? -6.157 26.968 37.638 1.00 27.30 314 LEU A O 1
ATOM 2323 N N . SER A 1 315 ? -4.189 27.345 36.625 1.00 23.42 315 SER A N 1
ATOM 2324 C CA . SER A 1 315 ? -3.879 25.927 36.479 1.00 24.14 315 SER A CA 1
ATOM 2325 C C . SER A 1 315 ? -2.603 25.479 37.172 1.00 25.81 315 SER A C 1
ATOM 2326 O O . SER A 1 315 ? -1.646 26.242 37.311 1.00 27.37 315 SER A O 1
ATOM 2329 N N . ILE A 1 316 ? -2.593 24.213 37.569 1.00 25.37 316 ILE A N 1
ATOM 2330 C CA . ILE A 1 316 ? -1.371 23.568 38.017 1.00 18.85 316 ILE A CA 1
ATOM 2331 C C . ILE A 1 316 ? -0.854 22.705 36.864 1.00 17.12 316 ILE A C 1
ATOM 2332 O O . ILE A 1 316 ? -1.576 21.872 36.320 1.00 24.28 316 ILE A O 1
ATOM 2337 N N . PRO A 1 317 ? 0.398 22.923 36.473 1.00 23.25 317 PRO A N 1
ATOM 2338 C CA . PRO A 1 317 ? 0.935 22.132 35.376 1.00 22.48 317 PRO A CA 1
ATOM 2339 C C . PRO A 1 317 ? 1.263 20.718 35.836 1.00 21.99 317 PRO A C 1
ATOM 2340 O O . PRO A 1 317 ? 1.828 20.536 36.919 1.00 22.31 317 PRO A O 1
ATOM 2344 N N . ILE A 1 318 ? 0.890 19.730 35.032 1.00 23.48 318 ILE A N 1
ATOM 2345 C CA . ILE A 1 318 ? 1.238 18.346 35.318 1.00 21.23 318 ILE A CA 1
ATOM 2346 C C . ILE A 1 318 ? 1.708 17.665 34.053 1.00 20.00 318 ILE A C 1
ATOM 2347 O O . ILE A 1 318 ? 1.350 18.085 32.944 1.00 22.20 318 ILE A O 1
ATOM 2352 N N . ARG A 1 319 ? 2.494 16.605 34.214 1.00 21.21 319 ARG A N 1
ATOM 2353 C CA . ARG A 1 319 ? 2.852 15.741 33.084 1.00 19.91 319 ARG A CA 1
ATOM 2354 C C . ARG A 1 319 ? 1.916 14.550 33.028 1.00 21.29 319 ARG A C 1
ATOM 2355 O O . ARG A 1 319 ? 1.313 14.201 34.035 1.00 20.90 319 ARG A O 1
ATOM 2363 N N . TYR A 1 320 ? 1.797 13.943 31.843 1.00 23.42 320 TYR A N 1
ATOM 2364 C CA . TYR A 1 320 ? 1.112 12.657 31.662 1.00 19.40 320 TYR A CA 1
ATOM 2365 C C . TYR A 1 320 ? -0.384 12.722 31.989 1.00 23.30 320 TYR A C 1
ATOM 2366 O O . TYR A 1 320 ? -0.962 11.776 32.531 1.00 23.37 320 TYR A O 1
ATOM 2375 N N . MET A 1 321 ? -1.021 13.834 31.632 1.00 24.38 321 MET A N 1
ATOM 2376 C CA . MET A 1 321 ? -2.451 14.001 31.922 1.00 20.89 321 MET A CA 1
ATOM 2377 C C . MET A 1 321 ? -3.302 12.822 31.458 1.00 23.98 321 MET A C 1
ATOM 2378 O O . MET A 1 321 ? -3.069 12.247 30.395 1.00 23.94 321 MET A O 1
ATOM 2383 N N . HIS A 1 322 ? -4.302 12.499 32.273 1.00 19.64 322 HIS A N 1
ATOM 2384 C CA . HIS A 1 322 ? -5.254 11.426 32.025 1.00 21.31 322 HIS A CA 1
ATOM 2385 C C . HIS A 1 322 ? -4.647 10.039 32.051 1.00 26.16 322 HIS A C 1
ATOM 2386 O O . HIS A 1 322 ? -5.105 9.151 31.346 1.00 28.03 322 HIS A O 1
ATOM 2393 N N . SER A 1 323 ? -3.625 9.846 32.871 1.00 24.05 323 SER A N 1
ATOM 2394 C CA . SER A 1 323 ? -3.027 8.526 33.007 1.00 24.32 323 SER A CA 1
ATOM 2395 C C . SER A 1 323 ? -2.798 8.292 34.483 1.00 25.14 323 SER A C 1
ATOM 2396 O O . SER A 1 323 ? -3.020 9.179 35.318 1.00 24.64 323 SER A O 1
ATOM 2399 N N . GLN A 1 324 ? -2.322 7.100 34.799 1.00 24.89 324 GLN A N 1
ATOM 2400 C CA . GLN A 1 324 ? -2.106 6.707 36.177 1.00 21.72 324 GLN A CA 1
ATOM 2401 C C . GLN A 1 324 ? -0.865 7.342 36.789 1.00 19.76 324 GLN A C 1
ATOM 2402 O O . GLN A 1 324 ? -0.629 7.192 37.985 1.00 21.83 324 GLN A O 1
ATOM 2408 N N . VAL A 1 325 ? -0.069 8.042 35.986 1.00 21.05 325 VAL A N 1
ATOM 2409 C CA . VAL A 1 325 ? 1.194 8.575 36.493 1.00 23.57 325 VAL A CA 1
ATOM 2410 C C . VAL A 1 325 ? 1.303 10.091 36.364 1.00 24.53 325 VAL A C 1
ATOM 2411 O O . VAL A 1 325 ? 2.405 10.640 36.292 1.00 23.05 325 VAL A O 1
ATOM 2415 N N . GLU A 1 326 ? 0.154 10.765 36.356 1.00 24.72 326 GLU A N 1
ATOM 2416 C CA . GLU A 1 326 ? 0.134 12.216 36.350 1.00 20.03 326 GLU A CA 1
ATOM 2417 C C . GLU A 1 326 ? 1.126 12.705 37.398 1.00 20.21 326 GLU A C 1
ATOM 2418 O O . GLU A 1 326 ? 1.156 12.214 38.517 1.00 25.43 326 GLU A O 1
ATOM 2424 N N . LEU A 1 327 ? 1.929 13.686 37.028 1.00 21.42 327 LEU A N 1
ATOM 2425 C CA . LEU A 1 327 ? 3.071 14.063 37.846 1.00 19.23 327 LEU A CA 1
ATOM 2426 C C . LEU A 1 327 ? 3.145 15.584 38.000 1.00 22.28 327 LEU A C 1
ATOM 2427 O O . LEU A 1 327 ? 3.074 16.343 37.017 1.00 20.51 327 LEU A O 1
ATOM 2432 N N . ALA A 1 328 ? 3.264 16.032 39.244 1.00 23.62 328 ALA A N 1
ATOM 2433 C CA . ALA A 1 328 ? 3.282 17.456 39.521 1.00 22.71 328 ALA A CA 1
ATOM 2434 C C . ALA A 1 328 ? 4.412 17.792 40.474 1.00 24.68 328 ALA A C 1
ATOM 2435 O O . ALA A 1 328 ? 5.120 16.911 40.973 1.00 23.92 328 ALA A O 1
ATOM 2437 N N . ASP A 1 329 ? 4.562 19.082 40.731 1.00 23.91 329 ASP A N 1
ATOM 2438 C CA . ASP A 1 329 ? 5.613 19.591 41.591 1.00 24.89 329 ASP A CA 1
ATOM 2439 C C . ASP A 1 329 ? 4.924 20.379 42.709 1.00 27.10 329 ASP A C 1
ATOM 2440 O O . ASP A 1 329 ? 4.157 21.309 42.437 1.00 25.82 329 ASP A O 1
ATOM 2445 N N . ALA A 1 330 ? 5.160 19.983 43.962 1.00 22.59 330 ALA A N 1
ATOM 2446 C CA . ALA A 1 330 ? 4.474 20.598 45.103 1.00 25.60 330 ALA A CA 1
ATOM 2447 C C . ALA A 1 330 ? 4.756 22.105 45.259 1.00 24.58 330 ALA A C 1
ATOM 2448 O O . ALA A 1 330 ? 4.000 22.816 45.913 1.00 26.84 330 ALA A O 1
ATOM 2450 N N . ARG A 1 331 ? 5.842 22.591 44.668 1.00 24.61 331 ARG A N 1
ATOM 2451 C CA . ARG A 1 331 ? 6.119 24.029 44.721 1.00 30.21 331 ARG A CA 1
ATOM 2452 C C . ARG A 1 331 ? 5.064 24.775 43.926 1.00 29.63 331 ARG A C 1
ATOM 2453 O O . ARG A 1 331 ? 4.636 25.864 44.309 1.00 25.98 331 ARG A O 1
ATOM 2461 N N . ASP A 1 332 ? 4.624 24.169 42.829 1.00 26.67 332 ASP A N 1
ATOM 2462 C CA . ASP A 1 332 ? 3.567 24.758 42.016 1.00 27.06 332 ASP A CA 1
ATOM 2463 C C . ASP A 1 332 ? 2.243 24.756 42.753 1.00 26.53 332 ASP A C 1
ATOM 2464 O O . ASP A 1 332 ? 1.483 25.721 42.661 1.00 26.65 332 ASP A O 1
ATOM 2469 N N . VAL A 1 333 ? 1.963 23.675 43.481 1.00 24.21 333 VAL A N 1
ATOM 2470 C CA . VAL A 1 333 ? 0.718 23.580 44.242 1.00 22.06 333 VAL A CA 1
ATOM 2471 C C . VAL A 1 333 ? 0.673 24.667 45.314 1.00 22.34 333 VAL A C 1
ATOM 2472 O O . VAL A 1 333 ? -0.329 25.363 45.472 1.00 28.41 333 VAL A O 1
ATOM 2476 N N . ASP A 1 334 ? 1.774 24.811 46.038 1.00 24.08 334 ASP A N 1
ATOM 2477 C CA . ASP A 1 334 ? 1.908 25.824 47.072 1.00 29.40 334 ASP A CA 1
ATOM 2478 C C . ASP A 1 334 ? 1.655 27.215 46.496 1.00 28.02 334 ASP A C 1
ATOM 2479 O O . ASP A 1 334 ? 0.900 28.018 47.058 1.00 27.98 334 ASP A O 1
ATOM 2484 N N . ASN A 1 335 ? 2.297 27.502 45.371 1.00 25.57 335 ASN A N 1
ATOM 2485 C CA . ASN A 1 335 ? 2.184 28.821 44.770 1.00 26.42 335 ASN A CA 1
ATOM 2486 C C . ASN A 1 335 ? 0.799 29.055 44.185 1.00 25.89 335 ASN A C 1
ATOM 2487 O O . ASN A 1 335 ? 0.326 30.192 44.137 1.00 30.11 335 ASN A O 1
ATOM 2492 N N . THR A 1 336 ? 0.137 27.979 43.761 1.00 20.86 336 THR A N 1
ATOM 2493 C CA . THR A 1 336 ? -1.245 28.092 43.294 1.00 27.14 336 THR A CA 1
ATOM 2494 C C . THR A 1 336 ? -2.185 28.423 44.457 1.00 27.79 336 THR A C 1
ATOM 2495 O O . THR A 1 336 ? -3.084 29.259 44.331 1.00 24.24 336 THR A O 1
ATOM 2499 N N . ILE A 1 337 ? -1.982 27.770 45.597 1.00 22.32 337 ILE A N 1
ATOM 2500 C CA . ILE A 1 337 ? -2.766 28.105 46.784 1.00 21.40 337 ILE A CA 1
ATOM 2501 C C . ILE A 1 337 ? -2.580 29.573 47.122 1.00 30.20 337 ILE A C 1
ATOM 2502 O O . ILE A 1 337 ? -3.548 30.289 47.411 1.00 28.85 337 ILE A O 1
ATOM 2507 N N . LYS A 1 338 ? -1.329 30.022 47.093 1.00 27.34 338 LYS A N 1
ATOM 2508 C CA . LYS A 1 338 ? -1.013 31.403 47.471 1.00 25.81 338 LYS A CA 1
ATOM 2509 C C . LYS A 1 338 ? -1.651 32.397 46.505 1.00 27.74 338 LYS A C 1
ATOM 2510 O O . LYS A 1 338 ? -2.146 33.439 46.920 1.00 27.80 338 LYS A O 1
ATOM 2516 N N . LEU A 1 339 ? -1.623 32.074 45.216 1.00 26.87 339 LEU A N 1
ATOM 2517 C CA . LEU A 1 339 ? -2.143 32.987 44.203 1.00 30.41 339 LEU A CA 1
ATOM 2518 C C . LEU A 1 339 ? -3.664 33.032 44.253 1.00 27.80 339 LEU A C 1
ATOM 2519 O O . LEU A 1 339 ? -4.255 34.106 44.174 1.00 28.41 339 LEU A O 1
ATOM 2524 N N . ALA A 1 340 ? -4.304 31.874 44.402 1.00 25.83 340 ALA A N 1
ATOM 2525 C CA . ALA A 1 340 ? -5.768 31.855 44.513 1.00 25.77 340 ALA A CA 1
ATOM 2526 C C . ALA A 1 340 ? -6.252 32.689 45.707 1.00 28.65 340 ALA A C 1
ATOM 2527 O O . ALA A 1 340 ? -7.211 33.458 45.599 1.00 26.67 340 ALA A O 1
ATOM 2529 N N . LYS A 1 341 ? -5.579 32.542 46.843 1.00 29.83 341 LYS A N 1
ATOM 2530 C CA . LYS A 1 341 ? -5.952 33.270 48.050 1.00 28.51 341 LYS A CA 1
ATOM 2531 C C . LYS A 1 341 ? -5.786 34.768 47.825 1.00 28.75 341 LYS A C 1
ATOM 2532 O O . LYS A 1 341 ? -6.626 35.567 48.234 1.00 29.91 341 LYS A O 1
ATOM 2538 N N . ALA A 1 342 ? -4.696 35.150 47.165 1.00 27.71 342 ALA A N 1
ATOM 2539 C CA . ALA A 1 342 ? -4.403 36.570 46.960 1.00 30.43 342 ALA A CA 1
ATOM 2540 C C . ALA A 1 342 ? -5.369 37.204 45.955 1.00 27.98 342 ALA A C 1
ATOM 2541 O O . ALA A 1 342 ? -5.806 38.332 46.138 1.00 29.67 342 ALA A O 1
ATOM 2543 N N . LEU A 1 343 ? -5.693 36.482 44.886 1.00 28.83 343 LEU A N 1
ATOM 2544 C CA . LEU A 1 343 ? -6.675 36.986 43.931 1.00 28.00 343 LEU A CA 1
ATOM 2545 C C . LEU A 1 343 ? -8.004 37.237 44.630 1.00 27.76 343 LEU A C 1
ATOM 2546 O O . LEU A 1 343 ? -8.617 38.273 44.438 1.00 31.21 343 LEU A O 1
ATOM 2551 N N . LEU A 1 344 ? -8.449 36.276 45.436 1.00 26.38 344 LEU A N 1
ATOM 2552 C CA . LEU A 1 344 ? -9.736 36.394 46.107 1.00 26.96 344 LEU A CA 1
ATOM 2553 C C . LEU A 1 344 ? -9.735 37.539 47.114 1.00 29.94 344 LEU A C 1
ATOM 2554 O O . LEU A 1 344 ? -10.726 38.248 47.262 1.00 32.97 344 LEU A O 1
ATOM 2559 N N . GLU A 1 345 ? -8.618 37.718 47.806 1.00 29.43 345 GLU A N 1
ATOM 2560 C CA . GLU A 1 345 ? -8.504 38.799 48.772 1.00 31.44 345 GLU A CA 1
ATOM 2561 C C . GLU A 1 345 ? -8.300 40.178 48.129 1.00 31.12 345 GLU A C 1
ATOM 2562 O O . GLU A 1 345 ? -8.689 41.180 48.705 1.00 30.63 345 GLU A O 1
ATOM 2568 N N . GLU A 1 346 ? -7.696 40.236 46.945 1.00 30.23 346 GLU A N 1
ATOM 2569 C CA . GLU A 1 346 ? -7.414 41.532 46.319 1.00 33.76 346 GLU A CA 1
ATOM 2570 C C . GLU A 1 346 ? -8.550 41.980 45.402 1.00 31.84 346 GLU A C 1
ATOM 2571 O O . GLU A 1 346 ? -8.694 43.164 45.097 1.00 33.18 346 GLU A O 1
ATOM 2577 N N . LEU A 1 347 ? -9.358 41.028 44.960 1.00 31.48 347 LEU A N 1
ATOM 2578 C CA . LEU A 1 347 ? -10.391 41.332 43.987 1.00 31.80 347 LEU A CA 1
ATOM 2579 C C . LEU A 1 347 ? -11.295 42.433 44.526 1.00 35.56 347 LEU A C 1
ATOM 2580 O O . LEU A 1 347 ? -11.690 42.419 45.692 1.00 33.95 347 LEU A O 1
ATOM 2585 N N . LYS A 1 348 ? -11.606 43.398 43.671 1.00 34.30 348 LYS A N 1
ATOM 2586 C CA . LYS A 1 348 ? -12.481 44.502 44.041 1.00 36.00 348 LYS A CA 1
ATOM 2587 C C . LYS A 1 348 ? -13.257 44.909 42.806 1.00 35.32 348 LYS A C 1
ATOM 2588 O O . LYS A 1 348 ? -12.906 44.511 41.699 1.00 36.20 348 LYS A O 1
ATOM 2591 N N . PRO A 1 349 ? -14.328 45.687 42.985 1.00 31.65 349 PRO A N 1
ATOM 2592 C CA . PRO A 1 349 ? -15.055 46.141 41.799 1.00 38.09 349 PRO A CA 1
ATOM 2593 C C . PRO A 1 349 ? -14.125 46.830 40.805 1.00 43.10 349 PRO A C 1
ATOM 2594 O O . PRO A 1 349 ? -13.290 47.665 41.175 1.00 34.42 349 PRO A O 1
ATOM 2598 N N . MET A 1 350 ? -14.273 46.461 39.541 1.00 37.49 350 MET A N 1
ATOM 2599 C CA . MET A 1 350 ? -13.513 47.067 38.462 1.00 37.37 350 MET A CA 1
ATOM 2600 C C . MET A 1 350 ? -14.304 46.835 37.192 1.00 35.32 350 MET A C 1
ATOM 2601 O O . MET A 1 350 ? -15.240 46.032 37.175 1.00 36.67 350 MET A O 1
ATOM 2606 N N . ASP A 1 351 ? -13.924 47.525 36.127 1.00 39.40 351 ASP A N 1
ATOM 2607 C CA . ASP A 1 351 ? -14.620 47.416 34.853 1.00 36.38 351 ASP A CA 1
ATOM 2608 C C . ASP A 1 351 ? -13.962 46.308 34.059 1.00 33.76 351 ASP A C 1
ATOM 2609 O O . ASP A 1 351 ? -12.788 46.417 33.701 1.00 36.08 351 ASP A O 1
ATOM 2614 N N . PHE A 1 352 ? -14.700 45.233 33.786 1.00 29.71 352 PHE A N 1
ATOM 2615 C CA . PHE A 1 352 ? -14.116 44.114 33.053 1.00 25.41 352 PHE A CA 1
ATOM 2616 C C . PHE A 1 352 ? -14.335 44.203 31.548 1.00 30.18 352 PHE A C 1
ATOM 2617 O O . PHE A 1 352 ? -13.899 43.329 30.801 1.00 33.60 352 PHE A O 1
ATOM 2625 N N . THR A 1 353 ? -15.011 45.249 31.099 1.00 36.74 353 THR A N 1
ATOM 2626 C CA . THR A 1 353 ? -15.289 45.392 29.678 1.00 34.02 353 THR A CA 1
ATOM 2627 C C . THR A 1 353 ? -13.971 45.365 28.915 1.00 37.86 353 THR A C 1
ATOM 2628 O O . THR A 1 353 ? -13.061 46.132 29.222 1.00 36.26 353 THR A O 1
ATOM 2632 N N . PRO A 1 354 ? -13.857 44.465 27.927 1.00 34.68 354 PRO A N 1
ATOM 2633 C CA . PRO A 1 354 ? -12.585 44.290 27.213 1.00 37.02 354 PRO A CA 1
ATOM 2634 C C . PRO A 1 354 ? -11.983 45.617 26.738 1.00 51.65 354 PRO A C 1
ATOM 2635 O O . PRO A 1 354 ? -12.702 46.535 26.342 1.00 48.99 354 PRO A O 1
#